Protein AF-A0A4Q5SND5-F1 (afdb_monomer)

Secondary structure (DSSP, 8-state):
---EEE--STT-B-EEEEEETTEEEEEPPPPTTSS-----EEEEES-BTEEEEEEETTGGGSS-GGGSTT---EEESSSSS-EEPEEEEETTEEEEEEEESSSEEEEESS----HHHHHHHHHHHHTSTTEEEEEEEE-TTS-EEEEEEE--SSEEEEEE--SSTT-THHHHHHHHHHHHHHS--HHHHHHHHHEEEEEES-S-HHHHHHT-SS----

Structure (mmCIF, N/CA/C/O backbone):
data_AF-A0A4Q5SND5-F1
#
_entry.id   AF-A0A4Q5SND5-F1
#
loop_
_atom_site.group_PDB
_atom_site.id
_atom_site.type_symbol
_atom_site.label_atom_id
_atom_site.label_alt_id
_atom_site.label_comp_id
_atom_site.label_asym_id
_atom_site.label_entity_id
_atom_site.label_seq_id
_atom_site.pdbx_PDB_ins_code
_atom_site.Cartn_x
_atom_site.Cartn_y
_atom_site.Cartn_z
_atom_site.occupancy
_atom_site.B_iso_or_equiv
_atom_site.auth_seq_id
_atom_site.auth_comp_id
_atom_site.auth_asym_id
_atom_site.auth_atom_id
_atom_site.pdbx_PDB_model_num
ATOM 1 N N . MET A 1 1 ? 4.763 -3.877 -31.551 1.00 62.25 1 MET A N 1
ATOM 2 C CA . MET A 1 1 ? 3.880 -3.411 -30.456 1.00 62.25 1 MET A CA 1
ATOM 3 C C . MET A 1 1 ? 4.682 -3.438 -29.169 1.00 62.25 1 MET A C 1
ATOM 5 O O . MET A 1 1 ? 5.271 -4.478 -28.888 1.00 62.25 1 MET A O 1
ATOM 9 N N . THR A 1 2 ? 4.728 -2.315 -28.460 1.00 87.44 2 THR A N 1
ATOM 10 C CA . THR A 1 2 ? 5.533 -2.089 -27.247 1.00 87.44 2 THR A CA 1
ATOM 11 C C . THR A 1 2 ? 4.618 -2.082 -26.023 1.00 87.44 2 THR A C 1
ATOM 13 O O . THR A 1 2 ? 3.431 -1.779 -26.156 1.00 87.44 2 THR A O 1
ATOM 16 N N . ILE A 1 3 ? 5.140 -2.432 -24.849 1.00 96.88 3 ILE A N 1
ATOM 17 C CA . ILE A 1 3 ? 4.398 -2.335 -23.585 1.00 96.88 3 ILE A CA 1
ATOM 18 C C . ILE A 1 3 ? 4.299 -0.880 -23.097 1.00 96.88 3 ILE A C 1
ATOM 20 O O . ILE A 1 3 ? 5.147 -0.050 -23.418 1.00 96.88 3 ILE A O 1
ATOM 24 N N . HIS A 1 4 ? 3.287 -0.570 -22.285 1.00 98.06 4 HIS A N 1
ATOM 25 C CA . HIS A 1 4 ? 3.130 0.747 -21.651 1.00 98.06 4 HIS A CA 1
ATOM 26 C C . HIS A 1 4 ? 3.063 0.616 -20.132 1.00 98.06 4 HIS A C 1
ATOM 28 O O . HIS A 1 4 ? 2.252 -0.154 -19.625 1.00 98.06 4 HIS A O 1
ATOM 34 N N . ILE A 1 5 ? 3.876 1.389 -19.409 1.00 98.75 5 ILE A N 1
ATOM 35 C CA . ILE A 1 5 ? 3.982 1.334 -17.945 1.00 98.75 5 ILE A CA 1
ATOM 36 C C . ILE A 1 5 ? 3.408 2.613 -17.334 1.00 98.75 5 ILE A C 1
ATOM 38 O O . ILE A 1 5 ? 3.654 3.709 -17.837 1.00 98.75 5 ILE A O 1
ATOM 42 N N . ASN A 1 6 ? 2.621 2.484 -16.266 1.00 98.50 6 ASN A N 1
ATOM 43 C CA . ASN A 1 6 ? 1.996 3.616 -15.584 1.00 98.50 6 ASN A CA 1
ATOM 44 C C . ASN A 1 6 ? 1.881 3.359 -14.070 1.00 98.50 6 ASN A C 1
ATOM 46 O O . ASN A 1 6 ? 1.653 2.222 -13.657 1.00 98.50 6 ASN A O 1
ATOM 50 N N . ALA A 1 7 ? 2.011 4.415 -13.265 1.00 98.75 7 ALA A N 1
ATOM 51 C CA . ALA A 1 7 ? 1.826 4.396 -11.810 1.00 98.75 7 ALA A CA 1
ATOM 52 C C . ALA A 1 7 ? 0.997 5.591 -11.290 1.00 98.75 7 ALA A C 1
ATOM 54 O O . ALA A 1 7 ? 1.032 5.909 -10.110 1.00 98.75 7 ALA A O 1
ATOM 55 N N . ALA A 1 8 ? 0.249 6.278 -12.156 1.00 98.38 8 ALA A N 1
ATOM 56 C CA . ALA A 1 8 ? -0.578 7.430 -11.798 1.00 98.38 8 ALA A CA 1
ATOM 57 C C . ALA A 1 8 ? -1.934 6.985 -11.216 1.00 98.38 8 ALA A C 1
ATOM 59 O O . ALA A 1 8 ? -2.991 7.203 -11.808 1.00 98.38 8 ALA A O 1
ATOM 60 N N . PHE A 1 9 ? -1.891 6.298 -10.079 1.00 98.62 9 PHE A N 1
ATOM 61 C CA . PHE A 1 9 ? -3.049 5.804 -9.335 1.00 98.62 9 PHE A CA 1
ATOM 62 C C . PHE A 1 9 ? -2.686 5.621 -7.855 1.00 98.62 9 PHE A C 1
ATOM 64 O O . PHE A 1 9 ? -1.530 5.771 -7.473 1.00 98.62 9 PHE A O 1
ATOM 71 N N . ASP A 1 10 ? -3.675 5.289 -7.025 1.00 98.50 10 ASP A N 1
ATOM 72 C CA . ASP A 1 10 ? -3.505 5.050 -5.587 1.00 98.50 10 ASP A CA 1
ATOM 73 C C . ASP A 1 10 ? -2.363 4.066 -5.283 1.00 98.50 10 ASP A C 1
ATOM 75 O O . ASP A 1 10 ? -2.341 2.942 -5.797 1.00 98.50 10 ASP A O 1
ATOM 79 N N . SER A 1 11 ? -1.430 4.495 -4.429 1.00 98.75 11 SER A N 1
ATOM 80 C CA . SER A 1 11 ? -0.198 3.811 -4.025 1.00 98.75 11 SER A CA 1
ATOM 81 C C . SER A 1 11 ? 0.806 3.570 -5.152 1.00 98.75 11 SER A C 1
ATOM 83 O O . SER A 1 11 ? 1.809 2.893 -4.936 1.00 98.75 11 SER A O 1
ATOM 85 N N . GLY A 1 12 ? 0.558 4.084 -6.356 1.00 98.81 12 GLY A N 1
ATOM 86 C CA . GLY A 1 12 ? 1.433 3.888 -7.499 1.00 98.81 12 GLY A CA 1
ATOM 87 C C . GLY A 1 12 ? 2.789 4.570 -7.303 1.00 98.81 12 GLY A C 1
ATOM 88 O O . GLY A 1 12 ? 2.865 5.748 -6.970 1.00 98.81 12 GLY A O 1
ATOM 89 N N . ASN A 1 13 ? 3.866 3.818 -7.526 1.00 98.88 13 ASN A N 1
ATOM 90 C CA . ASN A 1 13 ? 5.239 4.310 -7.476 1.00 98.88 13 ASN A CA 1
ATOM 91 C C . ASN A 1 13 ? 6.099 3.524 -8.472 1.00 98.88 13 ASN A C 1
ATOM 93 O O . ASN A 1 13 ? 6.372 2.337 -8.274 1.00 98.88 13 ASN A O 1
ATOM 97 N N . ILE A 1 14 ? 6.480 4.189 -9.564 1.00 98.88 14 ILE A N 1
ATOM 98 C CA . ILE A 1 14 ? 7.582 3.797 -10.443 1.00 98.88 14 ILE A CA 1
ATOM 99 C C . ILE A 1 14 ? 7.961 4.981 -11.340 1.00 98.88 14 ILE A C 1
ATOM 101 O O . ILE A 1 14 ? 7.099 5.764 -11.748 1.00 98.88 14 ILE A O 1
ATOM 105 N N . ARG A 1 15 ? 9.232 5.069 -11.723 1.00 98.81 15 ARG A N 1
ATOM 106 C CA . ARG A 1 15 ? 9.718 5.896 -12.829 1.00 98.81 15 ARG A CA 1
ATOM 107 C C . ARG A 1 15 ? 10.187 4.990 -13.959 1.00 98.81 15 ARG A C 1
ATOM 109 O O . ARG A 1 15 ? 10.943 4.050 -13.736 1.00 98.81 15 ARG A O 1
ATOM 116 N N . VAL A 1 16 ? 9.740 5.285 -15.174 1.00 98.75 16 VAL A N 1
ATOM 117 C CA . VAL A 1 16 ? 10.151 4.565 -16.385 1.00 98.75 16 VAL A CA 1
ATOM 118 C C . VAL A 1 16 ? 11.354 5.278 -16.989 1.00 98.75 16 VAL A C 1
ATOM 120 O O . VAL A 1 16 ? 11.258 6.470 -17.274 1.00 98.75 16 VAL A O 1
ATOM 123 N N . LEU A 1 17 ? 12.463 4.564 -17.184 1.00 98.62 17 LEU A N 1
ATOM 124 C CA . LEU A 1 17 ? 13.649 5.096 -17.859 1.00 98.62 17 LEU A CA 1
ATOM 125 C C . LEU A 1 17 ? 13.614 4.764 -19.350 1.00 98.62 17 LEU A C 1
ATOM 127 O O . LEU A 1 17 ? 13.662 5.658 -20.192 1.00 98.62 17 LEU A O 1
ATOM 131 N N . THR A 1 18 ? 13.489 3.477 -19.676 1.00 98.25 18 THR A N 1
ATOM 132 C CA . THR A 1 18 ? 13.444 2.983 -21.056 1.00 98.25 18 THR A CA 1
ATOM 133 C C . THR A 1 18 ? 12.481 1.808 -21.186 1.00 98.25 18 THR A C 1
ATOM 135 O O . THR A 1 18 ? 12.225 1.073 -20.230 1.00 98.25 18 THR A O 1
ATOM 138 N N . VAL A 1 19 ? 11.941 1.631 -22.393 1.00 98.25 19 VAL A N 1
ATOM 139 C CA . VAL A 1 19 ? 11.139 0.463 -22.772 1.00 98.25 19 VAL A CA 1
ATOM 140 C C . VAL A 1 19 ? 11.610 -0.026 -24.139 1.00 98.25 19 VAL A C 1
ATOM 142 O O . VAL A 1 19 ? 11.563 0.716 -25.119 1.00 98.25 19 VAL A O 1
ATOM 145 N N . GLU A 1 20 ? 12.027 -1.287 -24.205 1.00 96.88 20 GLU A N 1
ATOM 146 C CA . GLU A 1 20 ? 12.572 -1.946 -25.392 1.00 96.88 20 GLU A CA 1
ATOM 147 C C . GLU A 1 20 ? 11.866 -3.292 -25.599 1.00 96.88 20 GLU A C 1
ATOM 149 O O . GLU A 1 20 ? 12.210 -4.310 -24.997 1.00 96.88 20 GLU A O 1
ATOM 154 N N . GLY A 1 21 ? 10.830 -3.299 -26.441 1.00 95.75 21 GLY A N 1
ATOM 155 C CA . GLY A 1 21 ? 10.005 -4.490 -26.659 1.00 95.75 21 GLY A CA 1
ATOM 156 C C . GLY A 1 21 ? 9.275 -4.917 -25.381 1.00 95.75 21 GLY A C 1
ATOM 157 O O . GLY A 1 21 ? 8.351 -4.225 -24.950 1.00 95.75 21 GLY A O 1
ATOM 158 N N . ASP A 1 22 ? 9.703 -6.045 -24.806 1.00 96.75 22 ASP A N 1
ATOM 159 C CA . ASP A 1 22 ? 9.142 -6.660 -23.589 1.00 96.75 22 ASP A CA 1
ATOM 160 C C . ASP A 1 22 ? 10.009 -6.403 -22.342 1.00 96.75 22 ASP A C 1
ATOM 162 O O . ASP A 1 22 ? 9.740 -6.921 -21.254 1.00 96.75 22 ASP A O 1
ATOM 166 N N . ARG A 1 23 ? 11.067 -5.598 -22.496 1.00 98.06 23 ARG A N 1
ATOM 167 C CA . ARG A 1 23 ? 11.985 -5.204 -21.430 1.00 98.06 23 ARG A CA 1
ATOM 168 C C . ARG A 1 23 ? 11.774 -3.743 -21.048 1.00 98.06 23 ARG A C 1
ATOM 170 O O . ARG A 1 23 ? 11.557 -2.902 -21.918 1.00 98.06 23 ARG A O 1
ATOM 177 N N . ALA A 1 24 ? 11.894 -3.432 -19.761 1.00 98.62 24 ALA A N 1
ATOM 178 C CA . ALA A 1 24 ? 11.933 -2.053 -19.285 1.00 98.62 24 ALA A CA 1
ATOM 179 C C . ALA A 1 24 ? 12.960 -1.865 -18.168 1.00 98.62 24 ALA A C 1
ATOM 181 O O . ALA A 1 24 ? 13.075 -2.720 -17.284 1.00 98.62 24 ALA A O 1
ATOM 182 N N . ASP A 1 25 ? 13.642 -0.722 -18.193 1.00 98.88 25 ASP A N 1
ATOM 183 C CA . ASP A 1 25 ? 14.469 -0.245 -17.089 1.00 98.88 25 ASP A CA 1
ATOM 184 C C . ASP A 1 25 ? 13.704 0.836 -16.316 1.00 98.88 25 ASP A C 1
ATOM 186 O O . ASP A 1 25 ? 13.088 1.740 -16.892 1.00 98.88 25 ASP A O 1
ATOM 190 N N . LEU A 1 26 ? 13.713 0.702 -14.995 1.00 98.94 26 LEU A N 1
ATOM 191 C CA . LEU A 1 26 ? 12.846 1.397 -14.056 1.00 98.94 26 LEU A CA 1
ATOM 192 C C . LEU A 1 26 ? 13.650 1.906 -12.857 1.00 98.94 26 LEU A C 1
ATOM 194 O O . LEU A 1 26 ? 14.697 1.359 -12.509 1.00 98.94 26 LEU A O 1
ATOM 198 N N . GLU A 1 27 ? 13.095 2.895 -12.168 1.00 98.88 27 GLU A N 1
ATOM 199 C CA . GLU A 1 27 ? 13.548 3.344 -10.852 1.00 98.88 27 GLU A CA 1
ATOM 200 C C . GLU A 1 27 ? 12.369 3.440 -9.891 1.00 98.88 27 GLU A C 1
ATOM 202 O O . GLU A 1 27 ? 11.261 3.818 -10.278 1.00 98.88 27 GLU A O 1
ATOM 207 N N . ILE A 1 28 ? 12.616 3.141 -8.621 1.00 98.94 28 ILE A N 1
ATOM 208 C CA . ILE A 1 28 ? 11.685 3.470 -7.540 1.00 98.94 28 ILE A CA 1
ATOM 209 C C . ILE A 1 28 ? 11.837 4.960 -7.221 1.00 98.94 28 ILE A C 1
ATOM 211 O O . ILE A 1 28 ? 12.962 5.454 -7.117 1.00 98.94 28 ILE A O 1
ATOM 215 N N . VAL A 1 29 ? 10.720 5.672 -7.074 1.00 98.69 29 VAL A N 1
ATOM 216 C CA . VAL A 1 29 ? 10.700 7.090 -6.697 1.00 98.69 29 VAL A CA 1
ATOM 217 C C . VAL A 1 29 ? 10.797 7.215 -5.177 1.00 98.69 29 VAL A C 1
ATOM 219 O O . VAL A 1 29 ? 10.162 6.448 -4.453 1.00 98.69 29 VAL A O 1
ATOM 222 N N . THR A 1 30 ? 11.584 8.182 -4.705 1.00 98.62 30 THR A N 1
ATOM 223 C CA . THR A 1 30 ? 11.696 8.520 -3.283 1.00 98.62 30 THR A CA 1
ATOM 224 C C . THR A 1 30 ? 10.386 9.027 -2.711 1.00 98.62 30 THR A C 1
ATOM 226 O O . THR A 1 30 ? 9.630 9.728 -3.389 1.00 98.62 30 THR A O 1
ATOM 229 N N . ASP A 1 31 ? 10.142 8.688 -1.450 1.00 98.69 31 ASP A N 1
ATOM 230 C CA . ASP A 1 31 ? 9.079 9.281 -0.657 1.00 98.69 31 ASP A CA 1
ATOM 231 C C . ASP A 1 31 ? 9.215 10.817 -0.697 1.00 98.69 31 ASP A C 1
ATOM 233 O O . ASP A 1 31 ? 10.318 11.373 -0.752 1.00 98.69 31 ASP A O 1
ATOM 237 N N . HIS A 1 32 ? 8.090 11.531 -0.710 1.00 97.94 32 HIS A N 1
ATOM 238 C CA . HIS A 1 32 ? 8.107 12.991 -0.765 1.00 97.94 32 HIS A CA 1
ATOM 239 C C . HIS A 1 32 ? 8.865 13.574 0.437 1.00 97.94 32 HIS A C 1
ATOM 241 O O . HIS A 1 32 ? 8.630 13.164 1.571 1.00 97.94 32 HIS A O 1
ATOM 247 N N . LEU A 1 33 ? 9.766 14.528 0.163 1.00 96.81 33 LEU A N 1
ATOM 248 C CA . LEU A 1 33 ? 10.613 15.202 1.161 1.00 96.81 33 LEU A CA 1
ATOM 249 C C . LEU A 1 33 ? 11.437 14.239 2.034 1.00 96.81 33 LEU A C 1
ATOM 251 O O . LEU A 1 33 ? 11.766 14.536 3.180 1.00 96.81 33 LEU A O 1
ATOM 255 N N . SER A 1 34 ? 11.815 13.091 1.472 1.00 96.69 34 SER A N 1
ATOM 256 C CA . SER A 1 34 ? 12.609 12.084 2.160 1.00 96.69 34 SER A CA 1
ATOM 257 C C . SER A 1 34 ? 13.559 11.359 1.210 1.00 96.69 34 SER A C 1
ATOM 259 O O . SER A 1 34 ? 13.326 11.283 0.006 1.00 96.69 34 SER A O 1
ATOM 261 N N . ASP A 1 35 ? 14.610 10.770 1.776 1.00 96.12 35 ASP A N 1
ATOM 262 C CA . ASP A 1 35 ? 15.530 9.887 1.055 1.00 96.12 35 ASP A CA 1
ATOM 263 C C . ASP A 1 35 ? 15.040 8.424 1.037 1.00 96.12 35 ASP A C 1
ATOM 265 O O . ASP A 1 35 ? 15.641 7.568 0.386 1.00 96.12 35 ASP A O 1
ATOM 269 N N . PHE A 1 36 ? 13.955 8.100 1.755 1.00 97.38 36 PHE A N 1
ATOM 270 C CA . PHE A 1 36 ? 13.424 6.738 1.821 1.00 97.38 36 PHE A CA 1
ATOM 271 C C . PHE A 1 36 ? 12.778 6.304 0.501 1.00 97.38 36 PHE A C 1
ATOM 273 O O . PHE A 1 36 ? 11.978 7.026 -0.085 1.00 97.38 36 PHE A O 1
ATOM 280 N N . TYR A 1 37 ? 13.077 5.076 0.070 1.00 98.62 37 TYR A N 1
ATOM 281 C CA . TYR A 1 37 ? 12.320 4.355 -0.953 1.00 98.62 37 TYR A CA 1
ATOM 282 C C . TYR A 1 37 ? 12.537 2.849 -0.860 1.00 98.62 37 TYR A C 1
ATOM 284 O O . TYR A 1 37 ? 13.596 2.388 -0.444 1.00 98.62 37 TYR A O 1
ATOM 292 N N . GLN A 1 38 ? 11.516 2.092 -1.258 1.00 98.81 38 GLN A N 1
ATOM 293 C CA . GLN A 1 38 ? 11.531 0.626 -1.408 1.00 98.81 38 GLN A CA 1
ATOM 294 C C . GLN A 1 38 ? 10.225 0.168 -2.067 1.00 98.81 38 GLN A C 1
ATOM 296 O O . GLN A 1 38 ? 10.207 -0.770 -2.861 1.00 98.81 38 GLN A O 1
ATOM 301 N N . TRP A 1 39 ? 9.118 0.829 -1.709 1.00 98.88 39 TRP A N 1
ATOM 302 C CA . TRP A 1 39 ? 7.798 0.535 -2.242 1.00 98.88 39 TRP A CA 1
ATOM 303 C C . TRP A 1 39 ? 7.738 0.857 -3.734 1.00 98.88 39 TRP A C 1
ATOM 305 O O . TRP A 1 39 ? 8.047 1.966 -4.152 1.00 98.88 39 TRP A O 1
ATOM 315 N N . PHE A 1 40 ? 7.281 -0.108 -4.526 1.00 98.94 40 PHE A N 1
ATOM 316 C CA . PHE A 1 40 ? 6.906 0.103 -5.915 1.00 98.94 40 PHE A CA 1
ATOM 317 C C . PHE A 1 40 ? 5.525 -0.488 -6.162 1.00 98.94 40 PHE A C 1
ATOM 319 O O . PHE A 1 40 ? 5.161 -1.509 -5.574 1.00 98.94 40 PHE A O 1
ATOM 326 N N . HIS A 1 41 ? 4.773 0.136 -7.060 1.00 98.94 41 HIS A N 1
ATOM 327 C CA . HIS A 1 41 ? 3.492 -0.368 -7.539 1.00 98.94 41 HIS A CA 1
ATOM 328 C C . HIS A 1 41 ? 3.178 0.274 -8.887 1.00 98.94 41 HIS A C 1
ATOM 330 O O . HIS A 1 41 ? 3.100 1.495 -9.003 1.00 98.94 41 HIS A O 1
ATOM 336 N N . PHE A 1 42 ? 3.022 -0.539 -9.925 1.00 98.94 42 PHE A N 1
ATOM 337 C CA . PHE A 1 42 ? 2.767 -0.056 -11.277 1.00 98.94 42 PHE A CA 1
ATOM 338 C C . PHE A 1 42 ? 1.968 -1.074 -12.091 1.00 98.94 42 PHE A C 1
ATOM 340 O O . PHE A 1 42 ? 1.882 -2.257 -11.747 1.00 98.94 42 PHE A O 1
ATOM 347 N N . ARG A 1 43 ? 1.388 -0.607 -13.198 1.00 98.62 43 ARG A N 1
ATOM 348 C CA . ARG A 1 43 ? 0.713 -1.451 -14.186 1.00 98.62 43 ARG A CA 1
ATOM 349 C C . ARG A 1 43 ? 1.449 -1.445 -15.516 1.00 98.62 43 ARG A C 1
ATOM 351 O O . ARG A 1 43 ? 2.038 -0.435 -15.896 1.00 98.62 43 ARG A O 1
ATOM 358 N N . VAL A 1 44 ? 1.326 -2.547 -16.242 1.00 98.69 44 VAL A N 1
ATOM 359 C CA . VAL A 1 44 ? 1.798 -2.733 -17.613 1.00 98.69 44 VAL A CA 1
ATOM 360 C C . VAL A 1 44 ? 0.591 -3.025 -18.503 1.00 98.69 44 VAL A C 1
ATOM 362 O O . VAL A 1 44 ? -0.206 -3.907 -18.191 1.00 98.69 44 VAL A O 1
ATOM 365 N N . ALA A 1 45 ? 0.439 -2.293 -19.604 1.00 98.25 45 ALA A N 1
ATOM 366 C CA . ALA A 1 45 ? -0.516 -2.590 -20.669 1.00 98.25 45 ALA A CA 1
ATOM 367 C C . ALA A 1 45 ? 0.197 -3.201 -21.884 1.00 98.25 45 ALA A C 1
ATOM 369 O O . ALA A 1 45 ? 1.352 -2.874 -22.164 1.00 98.25 45 ALA A O 1
ATOM 370 N N . GLY A 1 46 ? -0.513 -4.067 -22.610 1.00 97.31 46 GLY A N 1
ATOM 371 C CA . GLY A 1 46 ? 0.022 -4.827 -23.738 1.00 97.31 46 GLY A CA 1
ATOM 372 C C . GLY A 1 46 ? 0.797 -6.078 -23.321 1.00 97.31 46 GLY A C 1
ATOM 373 O O . GLY A 1 46 ? 1.644 -6.520 -24.085 1.00 97.31 46 GLY A O 1
ATOM 374 N N . ALA A 1 47 ? 0.540 -6.629 -22.128 1.00 97.25 47 ALA A N 1
ATOM 375 C CA . ALA A 1 47 ? 1.318 -7.726 -21.536 1.00 97.25 47 ALA A CA 1
ATOM 376 C C . ALA A 1 47 ? 0.983 -9.130 -22.083 1.00 97.25 47 ALA A C 1
ATOM 378 O O . ALA A 1 47 ? 1.766 -10.061 -21.900 1.00 97.25 47 ALA A O 1
ATOM 379 N N . LYS A 1 48 ? -0.165 -9.291 -22.749 1.00 97.19 48 LYS A N 1
ATOM 380 C CA . LYS A 1 48 ? -0.703 -10.596 -23.146 1.00 97.19 48 LYS A CA 1
ATOM 381 C C . LYS A 1 48 ? 0.248 -11.372 -24.053 1.00 97.19 48 LYS A C 1
ATOM 383 O O . LYS A 1 48 ? 0.658 -10.875 -25.102 1.00 97.19 48 LYS A O 1
ATOM 388 N N . GLY A 1 49 ? 0.536 -12.614 -23.669 1.00 95.75 49 GLY A N 1
ATOM 389 C CA . GLY A 1 49 ? 1.378 -13.537 -24.430 1.00 95.75 49 GLY A CA 1
ATOM 390 C C . GLY A 1 49 ? 2.860 -13.157 -24.453 1.00 95.75 49 GLY A C 1
ATOM 391 O O . GLY A 1 49 ? 3.597 -13.678 -25.287 1.00 95.75 49 GLY A O 1
ATOM 392 N N . ARG A 1 50 ? 3.299 -12.245 -23.575 1.00 95.50 50 ARG A N 1
ATOM 393 C CA . ARG A 1 50 ? 4.688 -11.774 -23.490 1.00 95.50 50 ARG A CA 1
ATOM 394 C C . ARG A 1 50 ? 5.306 -12.174 -22.166 1.00 95.50 50 ARG A C 1
ATOM 396 O O . ARG A 1 50 ? 4.647 -12.123 -21.130 1.00 95.50 50 ARG A O 1
ATOM 403 N N . THR A 1 51 ? 6.597 -12.481 -22.202 1.00 97.62 51 THR A N 1
ATOM 404 C CA . THR A 1 51 ? 7.421 -12.614 -20.999 1.00 97.62 51 THR A CA 1
ATOM 405 C C . THR A 1 51 ? 8.094 -11.277 -20.739 1.00 97.62 51 THR A C 1
ATOM 407 O O . THR A 1 51 ? 9.045 -10.907 -21.423 1.00 97.62 51 THR A O 1
ATOM 410 N N . LEU A 1 52 ? 7.587 -10.541 -19.755 1.00 98.31 52 LEU A N 1
ATOM 411 C CA . LEU A 1 52 ? 8.114 -9.231 -19.396 1.00 98.31 52 LEU A CA 1
ATOM 412 C C . LEU A 1 52 ? 9.403 -9.385 -18.588 1.00 98.31 52 LEU A C 1
ATOM 414 O O . LEU A 1 52 ? 9.466 -10.246 -17.713 1.00 98.31 52 LEU A O 1
ATOM 418 N N . THR A 1 53 ? 10.400 -8.538 -18.851 1.00 98.50 53 THR A N 1
ATOM 419 C CA . THR A 1 53 ? 11.641 -8.442 -18.059 1.00 98.50 53 THR A CA 1
ATOM 420 C C . THR A 1 53 ? 11.813 -7.010 -17.562 1.00 98.50 53 THR A C 1
ATOM 422 O O . THR A 1 53 ? 12.170 -6.112 -18.322 1.00 98.50 53 THR A O 1
ATOM 425 N N . LEU A 1 54 ? 11.545 -6.785 -16.281 1.00 98.81 54 LEU A N 1
ATOM 426 C CA . LEU A 1 54 ? 11.467 -5.454 -15.680 1.00 98.81 54 LEU A CA 1
ATOM 427 C C . LEU A 1 54 ? 12.619 -5.273 -14.693 1.00 98.81 54 LEU A C 1
ATOM 429 O O . LEU A 1 54 ? 12.710 -6.015 -13.717 1.00 98.81 54 LEU A O 1
ATOM 433 N N . ARG A 1 55 ? 13.507 -4.312 -14.947 1.00 98.88 55 ARG A N 1
ATOM 434 C CA . ARG A 1 55 ? 14.714 -4.077 -14.148 1.00 98.88 55 ARG A CA 1
ATOM 435 C C . ARG A 1 55 ? 14.587 -2.785 -13.369 1.00 98.88 55 ARG A C 1
ATOM 437 O O . ARG A 1 55 ? 14.523 -1.717 -13.960 1.00 98.88 55 ARG A O 1
ATOM 444 N N . ILE A 1 56 ? 14.605 -2.873 -12.050 1.00 98.94 56 ILE A N 1
ATOM 445 C CA . ILE A 1 56 ? 14.675 -1.720 -11.159 1.00 98.94 56 ILE A CA 1
ATOM 446 C C . ILE A 1 56 ? 16.150 -1.457 -10.859 1.00 98.94 56 ILE A C 1
ATOM 448 O O . ILE A 1 56 ? 16.782 -2.211 -10.114 1.00 98.94 56 ILE A O 1
ATOM 452 N N . LEU A 1 57 ? 16.705 -0.418 -11.484 1.00 98.88 57 LEU A N 1
ATOM 453 C CA . LEU A 1 57 ? 18.148 -0.163 -11.510 1.00 98.88 57 LEU A CA 1
ATOM 454 C C . LEU A 1 57 ? 18.686 0.417 -10.200 1.00 98.88 57 LEU A C 1
ATOM 456 O O . LEU A 1 57 ? 19.837 0.173 -9.857 1.00 98.88 57 LEU A O 1
ATOM 460 N N . ASN A 1 58 ? 17.862 1.161 -9.460 1.00 98.75 58 ASN A N 1
ATOM 461 C CA . ASN A 1 58 ? 18.256 1.798 -8.204 1.00 98.75 58 ASN A CA 1
ATOM 462 C C . ASN A 1 58 ? 17.968 0.942 -6.958 1.00 98.75 58 ASN A C 1
ATOM 464 O O . ASN A 1 58 ? 18.076 1.438 -5.842 1.00 98.75 58 ASN A O 1
ATOM 468 N N . ALA A 1 59 ? 17.622 -0.342 -7.105 1.00 98.81 59 ALA A N 1
ATOM 469 C CA . ALA A 1 59 ? 17.264 -1.195 -5.967 1.00 98.81 59 ALA A CA 1
ATOM 470 C C . ALA A 1 59 ? 18.383 -1.273 -4.906 1.00 98.81 59 ALA A C 1
ATOM 472 O O . ALA A 1 59 ? 18.108 -1.238 -3.708 1.00 98.81 59 ALA A O 1
ATOM 473 N N . GLY A 1 60 ? 19.652 -1.293 -5.317 1.00 98.44 60 GLY A N 1
ATOM 474 C CA . GLY A 1 60 ? 20.793 -1.326 -4.397 1.00 98.44 60 GLY A CA 1
ATOM 475 C C . GLY A 1 60 ? 20.989 -0.067 -3.553 1.00 98.44 60 GLY A C 1
ATOM 476 O O . GLY A 1 60 ? 21.666 -0.137 -2.534 1.00 98.44 60 GLY A O 1
ATOM 477 N N . GLY A 1 61 ? 20.383 1.060 -3.939 1.00 98.44 61 GLY A N 1
ATOM 478 C CA . GLY A 1 61 ? 20.397 2.301 -3.161 1.00 98.44 61 GLY A CA 1
ATOM 479 C C . GLY A 1 61 ? 19.147 2.515 -2.306 1.00 98.44 61 GLY A C 1
ATOM 480 O O . GLY A 1 61 ? 19.011 3.580 -1.710 1.00 98.44 61 GLY A O 1
ATOM 481 N N . SER A 1 62 ? 18.211 1.561 -2.309 1.00 98.44 62 SER A N 1
ATOM 482 C CA . SER A 1 62 ? 16.969 1.641 -1.532 1.00 98.44 62 SER A CA 1
ATOM 483 C C . SER A 1 62 ? 17.228 1.699 -0.026 1.00 98.44 62 SER A C 1
ATOM 485 O O . SER A 1 62 ? 18.335 1.440 0.440 1.00 98.44 62 SER A O 1
ATOM 487 N N . ALA A 1 63 ? 16.193 2.010 0.752 1.00 97.56 63 ALA A N 1
ATOM 488 C CA . ALA A 1 63 ? 16.279 2.092 2.206 1.00 97.56 63 ALA A CA 1
ATOM 489 C C . ALA A 1 63 ? 16.762 0.786 2.858 1.00 97.56 63 ALA A C 1
ATOM 491 O O . ALA A 1 63 ? 17.444 0.816 3.883 1.00 97.56 63 ALA A O 1
ATOM 492 N N . TYR A 1 64 ? 16.387 -0.355 2.270 1.00 98.00 64 TYR A N 1
ATOM 493 C CA . TYR A 1 64 ? 16.692 -1.686 2.784 1.00 98.00 64 TYR A CA 1
ATOM 494 C C . TYR A 1 64 ? 17.163 -2.595 1.640 1.00 98.00 64 TYR A C 1
ATOM 496 O O . TYR A 1 64 ? 16.417 -3.482 1.207 1.00 98.00 64 TYR A O 1
ATOM 504 N N . PRO A 1 65 ? 18.401 -2.421 1.141 1.00 97.69 65 PRO A N 1
ATOM 505 C CA . PRO A 1 65 ? 18.906 -3.218 0.027 1.00 97.69 65 PRO A CA 1
ATOM 506 C C . PRO A 1 65 ? 19.068 -4.700 0.405 1.00 97.69 65 PRO A C 1
ATOM 508 O O . PRO A 1 65 ? 18.884 -5.577 -0.437 1.00 97.69 65 PRO A O 1
ATOM 511 N N . ASP A 1 66 ? 19.295 -4.992 1.689 1.00 97.56 66 ASP A N 1
ATOM 512 C CA . ASP A 1 66 ? 19.322 -6.352 2.247 1.00 97.56 66 ASP A CA 1
ATOM 513 C C . ASP A 1 66 ? 17.941 -7.031 2.259 1.00 97.56 66 ASP A C 1
ATOM 515 O O . ASP A 1 66 ? 17.835 -8.228 2.517 1.00 97.56 66 ASP A O 1
ATOM 519 N N . GLY A 1 67 ? 16.872 -6.289 1.952 1.00 97.50 67 GLY A N 1
ATOM 520 C CA . GLY A 1 67 ? 15.537 -6.839 1.738 1.00 97.50 67 GLY A CA 1
ATOM 521 C C . GLY A 1 67 ? 15.350 -7.496 0.368 1.00 97.50 67 GLY A C 1
ATOM 522 O O . GLY A 1 67 ? 14.344 -8.171 0.169 1.00 97.50 67 GLY A O 1
ATOM 523 N N . TRP A 1 68 ? 16.277 -7.309 -0.582 1.00 98.62 68 TRP A N 1
ATOM 524 C CA . TRP A 1 68 ? 16.164 -7.838 -1.947 1.00 98.62 68 TRP A CA 1
ATOM 525 C C . TRP A 1 68 ? 16.695 -9.264 -2.164 1.00 98.62 68 TRP A C 1
ATOM 527 O O . TRP A 1 68 ? 16.099 -9.988 -2.969 1.00 98.62 68 TRP A O 1
ATOM 537 N N . PRO A 1 69 ? 17.771 -9.726 -1.497 1.00 98.38 69 PRO A N 1
ATOM 538 C CA . PRO A 1 69 ? 18.186 -11.122 -1.575 1.00 98.38 69 PRO A CA 1
ATOM 539 C C . PRO A 1 69 ? 17.045 -12.084 -1.207 1.00 98.38 69 PRO A C 1
ATOM 541 O O . PRO A 1 69 ? 16.503 -12.050 -0.107 1.00 98.38 69 PRO A O 1
ATOM 544 N N . GLY A 1 70 ? 16.654 -12.947 -2.149 1.00 98.19 70 GLY A N 1
ATOM 545 C CA . GLY A 1 70 ? 15.563 -13.915 -1.968 1.00 98.19 70 GLY A CA 1
ATOM 546 C C . GLY A 1 70 ? 14.143 -13.336 -2.050 1.00 98.19 70 GLY A C 1
ATOM 547 O O . GLY A 1 70 ? 13.177 -14.102 -2.044 1.00 98.19 70 GLY A O 1
ATOM 548 N N . TYR A 1 71 ? 13.990 -12.017 -2.178 1.00 98.69 71 TYR A N 1
ATOM 549 C CA . TYR A 1 71 ? 12.691 -11.380 -2.365 1.00 98.69 71 TYR A CA 1
ATOM 550 C C . TYR A 1 71 ? 12.069 -11.740 -3.721 1.00 98.69 71 TYR A C 1
ATOM 552 O O . TYR A 1 71 ? 12.754 -11.842 -4.741 1.00 98.69 71 TYR A O 1
ATOM 560 N N . LYS A 1 72 ? 10.739 -11.885 -3.735 1.00 98.75 72 LYS A N 1
ATOM 561 C CA . LYS A 1 72 ? 9.934 -12.105 -4.940 1.00 98.75 72 LYS A CA 1
ATOM 562 C C . LYS A 1 72 ? 8.833 -11.050 -5.038 1.00 98.75 72 LYS A C 1
ATOM 564 O O . LYS A 1 72 ? 8.060 -10.868 -4.094 1.00 98.75 72 LYS A O 1
ATOM 569 N N . ALA A 1 73 ? 8.762 -10.368 -6.181 1.00 98.81 73 ALA A N 1
ATOM 570 C CA . ALA A 1 73 ? 7.764 -9.334 -6.427 1.00 98.81 73 ALA A CA 1
ATOM 571 C C . ALA A 1 73 ? 6.347 -9.901 -6.492 1.00 98.81 73 ALA A C 1
ATOM 573 O O . ALA A 1 73 ? 6.145 -11.058 -6.873 1.00 98.81 73 ALA A O 1
ATOM 574 N N . ARG A 1 74 ? 5.357 -9.078 -6.129 1.00 98.81 74 ARG A N 1
ATOM 575 C CA . ARG A 1 74 ? 3.945 -9.451 -6.217 1.00 98.81 74 ARG A CA 1
ATOM 576 C C . ARG A 1 74 ? 3.409 -9.055 -7.583 1.00 98.81 74 ARG A C 1
ATOM 578 O O . ARG A 1 74 ? 3.661 -7.947 -8.048 1.00 98.81 74 ARG A O 1
ATOM 585 N N . VAL A 1 75 ? 2.649 -9.951 -8.199 1.00 98.81 75 VAL A N 1
ATOM 586 C CA . VAL A 1 75 ? 2.007 -9.747 -9.498 1.00 98.81 75 VAL A CA 1
ATOM 587 C C . VAL A 1 75 ? 0.533 -10.097 -9.469 1.00 98.81 75 VAL A C 1
ATOM 589 O O . VAL A 1 75 ? 0.124 -11.005 -8.746 1.00 98.81 75 VAL A O 1
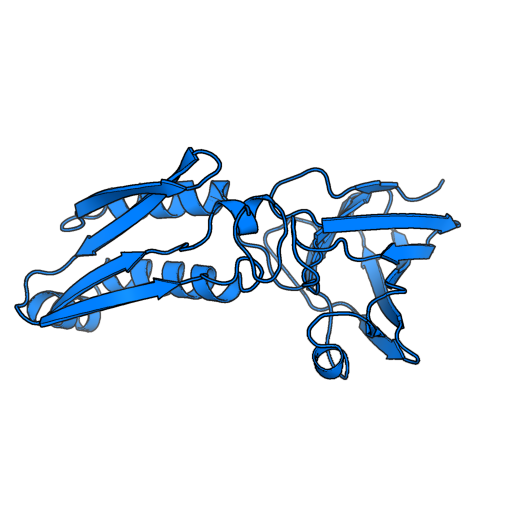ATOM 592 N N . SER A 1 76 ? -0.264 -9.396 -10.271 1.00 98.69 76 SER A N 1
ATOM 593 C CA . SER A 1 76 ? -1.698 -9.651 -10.391 1.00 98.69 76 SER A CA 1
ATOM 594 C C . SER A 1 76 ? -2.230 -9.277 -11.775 1.00 98.69 76 SER A C 1
ATOM 596 O O . SER A 1 76 ? -1.736 -8.348 -12.411 1.00 98.69 76 SER A O 1
ATOM 598 N N . ALA A 1 77 ? -3.250 -9.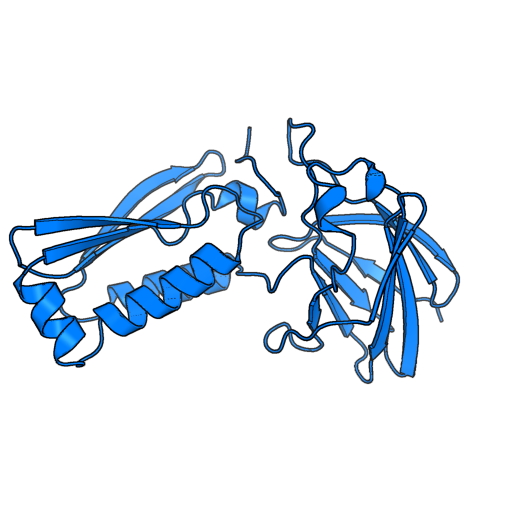999 -12.240 1.00 98.06 77 ALA A N 1
ATOM 599 C CA . ALA A 1 77 ? -4.003 -9.659 -13.449 1.00 98.06 77 ALA A CA 1
ATOM 600 C C . ALA A 1 77 ? -5.285 -8.861 -13.133 1.00 98.06 77 ALA A C 1
ATOM 602 O O . ALA A 1 77 ? -5.790 -8.145 -13.995 1.00 98.06 77 ALA A O 1
ATOM 603 N N . ASP A 1 78 ? -5.795 -8.958 -11.901 1.00 97.19 78 ASP A N 1
ATOM 604 C CA . ASP A 1 78 ? -7.119 -8.471 -11.485 1.00 97.19 78 ASP A CA 1
ATOM 605 C C . ASP A 1 78 ? -7.088 -7.521 -10.269 1.00 97.19 78 ASP A C 1
ATOM 607 O O . ASP A 1 78 ? -8.127 -7.000 -9.876 1.00 97.19 78 ASP A O 1
ATOM 611 N N . ARG A 1 79 ? -5.901 -7.268 -9.693 1.00 97.56 79 ARG A N 1
ATOM 612 C CA . ARG A 1 79 ? -5.656 -6.520 -8.440 1.00 97.56 79 ARG A CA 1
ATOM 613 C C . ARG A 1 79 ? -6.225 -7.173 -7.175 1.00 97.56 79 ARG A C 1
ATOM 615 O O . ARG A 1 79 ? -6.123 -6.575 -6.104 1.00 97.56 79 ARG A O 1
ATOM 622 N N . ALA A 1 80 ? -6.764 -8.384 -7.269 1.00 96.38 80 ALA A N 1
ATOM 623 C CA . ALA A 1 80 ? -7.317 -9.133 -6.147 1.00 96.38 80 ALA A CA 1
ATOM 624 C C . ALA A 1 80 ? -6.412 -10.316 -5.783 1.00 96.38 80 ALA A C 1
ATOM 626 O O . ALA A 1 80 ? -5.941 -10.423 -4.651 1.00 96.38 80 ALA A O 1
ATOM 627 N N . ALA A 1 81 ? -6.106 -11.176 -6.754 1.00 97.69 81 ALA A N 1
ATOM 628 C CA . ALA A 1 81 ? -5.212 -12.307 -6.568 1.00 97.69 81 ALA A CA 1
ATOM 629 C C . ALA A 1 81 ? -3.765 -11.883 -6.844 1.00 97.69 81 ALA A C 1
ATOM 631 O O . ALA A 1 81 ? -3.370 -11.675 -7.995 1.00 97.69 81 ALA A O 1
ATOM 632 N N . TRP A 1 82 ? -2.967 -11.781 -5.780 1.00 98.44 82 TRP A N 1
ATOM 633 C CA . TRP A 1 82 ? -1.544 -11.455 -5.856 1.00 98.44 82 TRP A CA 1
ATOM 634 C C . TRP A 1 82 ? -0.690 -12.711 -5.694 1.00 98.44 82 TRP A C 1
ATOM 636 O O . TRP A 1 82 ? -0.852 -13.474 -4.743 1.00 98.44 82 TRP A O 1
ATOM 646 N N . ARG A 1 83 ? 0.229 -12.931 -6.634 1.00 98.00 83 ARG A N 1
ATOM 647 C CA . ARG A 1 83 ? 1.136 -14.088 -6.674 1.00 98.00 83 ARG A CA 1
ATOM 648 C C . ARG A 1 83 ? 2.583 -13.627 -6.693 1.00 98.00 83 ARG A C 1
ATOM 650 O O . ARG A 1 83 ? 2.854 -12.458 -6.942 1.00 98.00 83 ARG A O 1
ATOM 657 N N . LEU A 1 84 ? 3.508 -14.542 -6.437 1.00 98.50 84 LEU A N 1
ATOM 658 C CA . LEU A 1 84 ? 4.933 -14.264 -6.575 1.00 98.50 84 LEU A CA 1
ATOM 659 C C . LEU A 1 84 ? 5.346 -14.403 -8.044 1.00 98.50 84 LEU A C 1
ATOM 661 O O . LEU A 1 84 ? 5.006 -15.394 -8.692 1.00 98.50 84 LEU A O 1
ATOM 665 N N . ALA A 1 85 ? 6.078 -13.420 -8.558 1.00 98.31 85 ALA A N 1
ATOM 666 C CA . ALA A 1 85 ? 6.781 -13.521 -9.832 1.00 98.31 85 ALA A CA 1
ATOM 667 C C . ALA A 1 85 ? 8.193 -14.063 -9.624 1.00 98.31 85 ALA A C 1
ATOM 669 O O . ALA A 1 85 ? 8.730 -14.002 -8.515 1.00 98.31 85 ALA A O 1
ATOM 670 N N . ASP A 1 86 ? 8.823 -14.547 -10.698 1.00 98.56 86 ASP A N 1
ATOM 671 C CA . ASP A 1 86 ? 10.254 -14.777 -10.623 1.00 98.56 86 ASP A CA 1
ATOM 672 C C . ASP A 1 86 ? 10.972 -13.431 -10.488 1.00 98.56 86 ASP A C 1
ATOM 674 O O . ASP A 1 86 ? 10.605 -12.424 -11.099 1.00 98.56 86 ASP A O 1
ATOM 678 N N . THR A 1 87 ? 11.941 -13.381 -9.588 1.00 98.81 87 THR A N 1
ATOM 679 C CA . THR A 1 87 ? 12.651 -12.159 -9.228 1.00 98.81 87 THR A CA 1
ATOM 680 C C . THR A 1 87 ? 14.059 -12.518 -8.801 1.00 98.81 87 THR A C 1
ATOM 682 O O . THR A 1 87 ? 14.256 -13.448 -8.013 1.00 98.81 87 THR A O 1
ATOM 685 N N . ASN A 1 88 ? 15.026 -11.785 -9.332 1.00 98.56 88 ASN A N 1
ATOM 6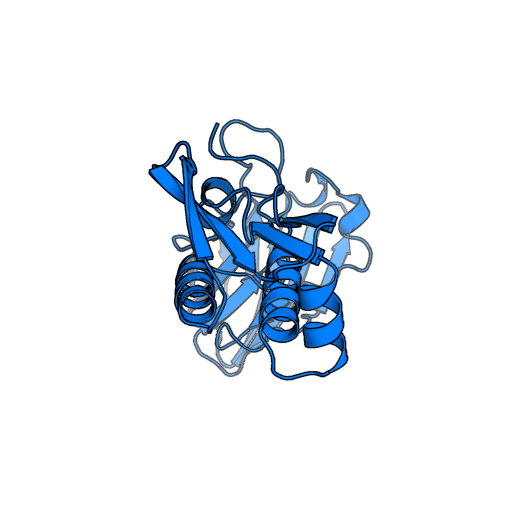86 C CA . ASN A 1 88 ? 16.432 -11.920 -9.001 1.00 98.56 88 ASN A CA 1
ATOM 687 C C . ASN A 1 88 ? 16.998 -10.557 -8.612 1.00 98.56 88 ASN A C 1
ATOM 689 O O . ASN A 1 88 ? 16.652 -9.548 -9.224 1.00 98.56 88 ASN A O 1
ATOM 693 N N . TYR A 1 89 ? 17.894 -10.542 -7.635 1.00 98.75 89 TYR A N 1
ATOM 694 C CA . TYR A 1 89 ? 18.637 -9.354 -7.246 1.00 98.75 89 TYR A CA 1
ATOM 695 C C . TYR A 1 89 ? 20.129 -9.629 -7.398 1.00 98.75 89 TYR A C 1
ATOM 697 O O . TYR A 1 89 ? 20.655 -10.554 -6.781 1.00 98.75 89 TYR A O 1
ATOM 705 N N . ALA A 1 90 ? 20.796 -8.846 -8.239 1.00 98.31 90 ALA A N 1
ATOM 706 C CA . ALA A 1 90 ? 22.228 -8.953 -8.480 1.00 98.31 90 ALA A CA 1
ATOM 707 C C . ALA A 1 90 ? 22.797 -7.574 -8.813 1.00 98.31 90 AL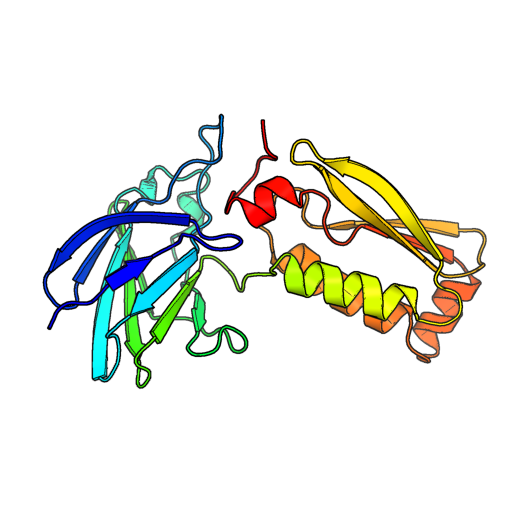A A C 1
ATOM 709 O O . ALA A 1 90 ? 22.161 -6.804 -9.530 1.00 98.31 90 ALA A O 1
ATOM 710 N N . GLU A 1 91 ? 23.986 -7.271 -8.283 1.00 97.00 91 GLU A N 1
ATOM 711 C CA . GLU A 1 91 ? 24.736 -6.042 -8.598 1.00 97.00 91 GLU A CA 1
ATOM 712 C C . GLU A 1 91 ? 23.909 -4.750 -8.425 1.00 97.00 91 GLU A C 1
ATOM 714 O O . GLU A 1 91 ? 24.014 -3.811 -9.207 1.00 97.00 91 GLU A O 1
ATOM 719 N N . GLY A 1 92 ? 23.045 -4.704 -7.404 1.00 97.88 92 GLY A N 1
ATOM 720 C CA . GLY A 1 92 ? 22.199 -3.538 -7.130 1.00 97.88 92 GLY A CA 1
ATOM 721 C C . GLY A 1 92 ? 20.938 -3.428 -7.994 1.00 97.88 92 GLY A C 1
ATOM 722 O O . GLY A 1 92 ? 20.171 -2.486 -7.811 1.00 97.88 92 GLY A O 1
ATOM 723 N N . VAL A 1 93 ? 20.675 -4.386 -8.888 1.00 98.88 93 VAL A N 1
ATOM 724 C CA . VAL A 1 93 ? 19.514 -4.379 -9.788 1.00 98.88 93 VAL A CA 1
ATOM 725 C C . VAL A 1 93 ? 18.527 -5.479 -9.410 1.00 98.88 93 VAL A C 1
ATOM 727 O O . VAL A 1 93 ? 18.880 -6.659 -9.355 1.00 98.88 93 VAL A O 1
ATOM 730 N N . LEU A 1 94 ? 17.261 -5.106 -9.210 1.00 98.88 94 LEU A N 1
ATOM 731 C CA . LEU A 1 94 ? 16.161 -6.055 -9.029 1.00 98.88 94 LEU A CA 1
ATOM 732 C C . LEU A 1 94 ? 15.502 -6.334 -10.383 1.00 98.88 94 LEU A C 1
ATOM 734 O O . LEU A 1 94 ? 14.963 -5.429 -11.011 1.00 98.88 94 LEU A O 1
ATOM 738 N N . THR A 1 95 ? 15.533 -7.579 -10.842 1.00 98.88 95 THR A N 1
ATOM 739 C CA . THR A 1 95 ? 14.937 -8.004 -12.116 1.00 98.88 95 THR A CA 1
ATOM 740 C C . THR A 1 95 ? 13.721 -8.876 -11.853 1.00 98.88 95 THR A C 1
ATOM 742 O O . THR A 1 95 ? 13.847 -9.899 -11.186 1.00 98.88 95 THR A O 1
ATOM 745 N N . ILE A 1 96 ? 12.564 -8.492 -12.386 1.00 98.88 96 ILE A N 1
ATOM 746 C CA . ILE A 1 96 ? 11.303 -9.231 -12.293 1.00 98.88 96 ILE A CA 1
ATOM 747 C C . ILE A 1 96 ? 10.980 -9.816 -13.667 1.00 98.88 96 ILE A C 1
ATOM 749 O O . ILE A 1 96 ? 10.927 -9.076 -14.653 1.00 98.88 96 ILE A O 1
ATOM 753 N N . THR A 1 97 ? 10.711 -11.121 -13.714 1.00 98.69 97 THR A N 1
ATOM 754 C CA . THR A 1 97 ? 10.322 -11.829 -14.937 1.00 98.69 97 THR A CA 1
ATOM 755 C C . THR A 1 97 ? 8.970 -12.503 -14.739 1.00 98.69 97 THR A C 1
ATOM 757 O O . THR A 1 97 ? 8.784 -13.297 -13.812 1.00 98.69 97 THR A O 1
ATOM 760 N N . HIS A 1 98 ? 8.000 -12.187 -15.598 1.00 98.19 98 HIS A N 1
ATOM 761 C CA . HIS A 1 98 ? 6.680 -12.817 -15.547 1.00 98.19 98 HIS A CA 1
ATOM 762 C C . HIS A 1 98 ? 5.988 -12.802 -16.909 1.00 98.19 98 HIS A C 1
ATOM 764 O O . HIS A 1 98 ? 6.091 -11.822 -17.647 1.00 98.19 98 HIS A O 1
ATOM 770 N N . ALA A 1 99 ? 5.252 -13.871 -17.211 1.00 97.44 99 ALA A N 1
ATOM 771 C CA . ALA A 1 99 ? 4.388 -13.950 -18.381 1.00 97.44 99 ALA A CA 1
ATOM 772 C C . ALA A 1 99 ? 2.922 -13.795 -17.970 1.00 97.44 99 ALA A C 1
ATOM 774 O O . ALA A 1 99 ? 2.504 -14.345 -16.952 1.00 97.44 99 ALA A O 1
ATOM 775 N N . PHE A 1 100 ? 2.146 -13.053 -18.758 1.00 95.06 100 PHE A N 1
ATOM 776 C CA . PHE A 1 100 ? 0.719 -12.844 -18.515 1.00 95.06 100 PHE A CA 1
ATOM 777 C C . PHE A 1 100 ? -0.117 -13.276 -19.715 1.00 95.06 100 PHE A C 1
ATOM 779 O O . PHE A 1 100 ? 0.222 -12.989 -20.862 1.00 95.06 100 PHE A O 1
ATOM 786 N N . ASP A 1 101 ? -1.280 -13.859 -19.430 1.00 94.94 101 ASP A N 1
ATOM 787 C CA . ASP A 1 101 ? -2.317 -14.146 -20.431 1.00 94.94 101 ASP A CA 1
ATOM 788 C C . ASP A 1 101 ? -3.362 -13.016 -20.542 1.00 94.94 101 ASP A C 1
ATOM 790 O O . ASP A 1 101 ? -4.315 -13.100 -21.321 1.00 94.94 101 ASP A O 1
ATOM 794 N N . SER A 1 102 ? -3.178 -11.935 -19.778 1.00 96.38 102 SER A N 1
ATOM 795 C CA . SER A 1 102 ? -4.019 -10.737 -19.754 1.00 96.38 102 SER A CA 1
ATOM 796 C C . SER A 1 102 ? -3.331 -9.543 -20.416 1.00 96.38 102 SER A C 1
ATOM 798 O O . SER A 1 102 ? -2.115 -9.380 -20.344 1.00 96.38 102 SER A O 1
ATOM 800 N N . ASP A 1 103 ? -4.117 -8.654 -21.030 1.00 97.00 103 ASP A N 1
ATOM 801 C CA . ASP A 1 103 ? -3.588 -7.437 -21.664 1.00 97.00 103 ASP A CA 1
ATOM 802 C C . ASP A 1 103 ? -3.048 -6.421 -20.651 1.00 97.00 103 ASP A C 1
ATOM 804 O O . ASP A 1 103 ? -2.217 -5.579 -20.997 1.00 97.00 103 ASP A O 1
ATOM 808 N N . VAL A 1 104 ? -3.507 -6.506 -19.401 1.00 97.88 104 VAL A N 1
ATOM 809 C CA . VAL A 1 104 ? -3.057 -5.671 -18.288 1.00 97.88 104 VAL A CA 1
ATOM 810 C C . VAL A 1 104 ? -2.456 -6.552 -17.201 1.00 97.88 104 VAL A C 1
ATOM 812 O O . VAL A 1 104 ? -3.029 -7.577 -16.832 1.00 97.88 104 VAL A O 1
ATOM 815 N N . ALA A 1 105 ? -1.316 -6.115 -16.684 1.00 98.12 105 ALA A N 1
ATOM 816 C CA . ALA A 1 105 ? -0.570 -6.747 -15.610 1.00 98.12 105 ALA A CA 1
ATOM 817 C C . ALA A 1 105 ? -0.231 -5.717 -14.529 1.00 98.12 105 ALA A C 1
ATOM 819 O O . ALA A 1 105 ? 0.011 -4.550 -14.835 1.00 98.12 105 ALA A O 1
ATOM 820 N N . TRP A 1 106 ? -0.188 -6.149 -13.275 1.00 98.81 106 TRP A N 1
ATOM 821 C CA . TRP A 1 106 ? 0.150 -5.327 -12.115 1.00 98.81 106 TRP A CA 1
ATOM 822 C C . TRP A 1 106 ? 1.352 -5.917 -11.398 1.00 98.81 106 TRP A C 1
ATOM 824 O O . TRP A 1 106 ? 1.460 -7.137 -11.281 1.00 98.81 106 TRP A O 1
ATOM 834 N N . PHE A 1 107 ? 2.224 -5.046 -10.904 1.00 98.88 107 PHE A N 1
ATOM 835 C CA . PHE A 1 107 ? 3.432 -5.392 -10.163 1.00 98.88 107 PHE A CA 1
ATOM 836 C C . PHE A 1 107 ? 3.511 -4.519 -8.917 1.00 98.88 107 PHE A C 1
ATOM 838 O O . PHE A 1 107 ? 3.287 -3.313 -9.010 1.00 98.88 107 PHE A O 1
ATOM 845 N N . ALA A 1 108 ? 3.835 -5.105 -7.768 1.00 98.94 108 ALA A N 1
ATOM 846 C CA . ALA A 1 108 ? 3.954 -4.373 -6.514 1.00 98.94 108 ALA A CA 1
ATOM 847 C C . ALA A 1 108 ? 4.983 -4.989 -5.557 1.00 98.94 108 ALA A C 1
ATOM 849 O O . ALA A 1 108 ? 5.334 -6.171 -5.663 1.00 98.94 108 ALA A O 1
ATOM 850 N N . TYR A 1 109 ? 5.431 -4.183 -4.591 1.00 98.94 109 TYR A N 1
ATOM 851 C CA . TYR A 1 109 ? 6.341 -4.614 -3.533 1.00 98.94 109 TYR A CA 1
ATOM 852 C C . TYR A 1 109 ? 5.695 -5.651 -2.592 1.00 98.94 109 TYR A C 1
ATOM 854 O O . TYR A 1 109 ? 6.262 -6.696 -2.273 1.00 98.94 109 TYR A O 1
ATOM 862 N N . PHE A 1 110 ? 4.449 -5.399 -2.201 1.00 98.88 110 PHE A N 1
ATOM 863 C CA . PHE A 1 110 ? 3.551 -6.318 -1.496 1.00 98.88 110 PHE A CA 1
ATOM 864 C C . PHE A 1 110 ? 2.135 -6.147 -2.071 1.00 98.88 110 PHE A C 1
ATOM 866 O O . PHE A 1 110 ? 1.912 -5.215 -2.839 1.00 98.88 110 PHE A O 1
ATOM 873 N N . ALA A 1 111 ? 1.186 -7.027 -1.738 1.00 98.75 111 ALA A N 1
ATOM 874 C CA . ALA A 1 111 ? -0.213 -6.866 -2.144 1.00 98.75 111 ALA A CA 1
ATOM 875 C C . ALA A 1 111 ? -0.769 -5.520 -1.619 1.00 98.75 111 ALA A C 1
ATOM 877 O O . ALA A 1 111 ? -0.937 -5.382 -0.405 1.00 98.75 111 ALA A O 1
ATOM 878 N N . PRO A 1 112 ? -1.048 -4.529 -2.487 1.00 98.81 112 PRO A N 1
ATOM 879 C CA . PRO A 1 112 ? -1.483 -3.208 -2.056 1.00 98.81 112 PRO A CA 1
ATOM 880 C C . PRO A 1 112 ? -2.824 -3.265 -1.328 1.00 98.81 112 PRO A C 1
ATOM 882 O O . PRO A 1 112 ? -3.672 -4.111 -1.613 1.00 98.81 112 PRO A O 1
ATOM 885 N N . TYR A 1 113 ? -3.024 -2.309 -0.430 1.00 98.88 113 TYR A N 1
ATOM 886 C CA . TYR A 1 113 ? -4.301 -2.050 0.220 1.00 98.88 113 TYR A CA 1
ATOM 887 C C . TYR A 1 113 ? -4.673 -0.597 -0.093 1.00 98.88 113 TYR A C 1
ATOM 889 O O . TYR A 1 113 ? -4.037 0.328 0.415 1.00 98.88 113 TYR A O 1
ATOM 897 N N . SER A 1 114 ? -5.608 -0.410 -1.025 1.00 98.75 114 SER A N 1
ATOM 898 C CA . SER A 1 114 ? -6.014 0.908 -1.539 1.00 98.75 114 SER A CA 1
ATOM 899 C C . SER A 1 114 ? -6.851 1.690 -0.532 1.00 98.75 114 SER A C 1
ATOM 901 O O . SER A 1 114 ? -7.568 1.079 0.260 1.00 98.75 114 SER A O 1
ATOM 903 N N . MET A 1 115 ? -6.875 3.012 -0.665 1.00 98.69 115 MET A N 1
ATOM 904 C CA . MET A 1 115 ? -7.766 3.892 0.086 1.00 98.69 115 MET A CA 1
ATOM 905 C C . MET A 1 115 ? -9.250 3.597 -0.167 1.00 98.69 115 MET A C 1
ATOM 907 O O . MET A 1 115 ? -10.029 3.621 0.774 1.00 98.69 115 MET A O 1
ATOM 911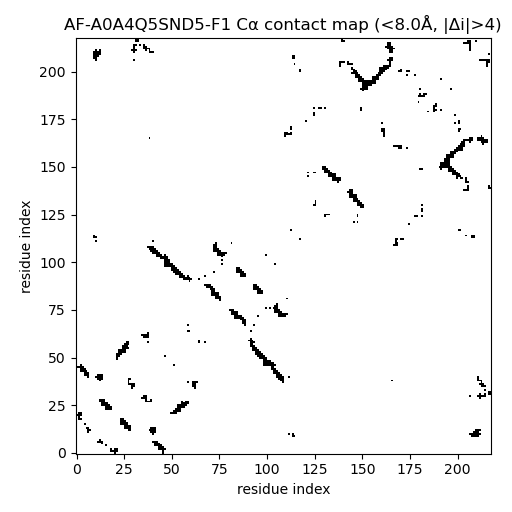 N N . GLU A 1 116 ? -9.651 3.205 -1.381 1.00 98.62 116 GLU A N 1
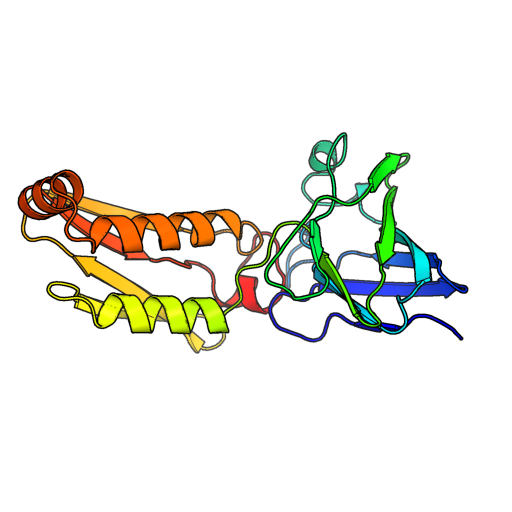ATOM 912 C CA . GLU A 1 116 ? -11.044 2.777 -1.629 1.00 98.62 116 GLU A CA 1
ATOM 913 C C . GLU A 1 116 ? -11.422 1.561 -0.769 1.00 98.62 116 GLU A C 1
ATOM 915 O O . GLU A 1 116 ? -12.420 1.575 -0.056 1.00 98.62 116 GLU A O 1
ATOM 920 N N . ARG A 1 117 ? -10.556 0.538 -0.734 1.00 98.75 117 ARG A N 1
ATOM 921 C CA . ARG A 1 117 ? -10.736 -0.622 0.155 1.00 98.75 117 ARG A CA 1
ATOM 922 C C . ARG A 1 117 ? -10.763 -0.217 1.634 1.00 98.75 117 ARG A C 1
ATOM 924 O O . ARG A 1 117 ? -11.534 -0.789 2.398 1.00 98.75 117 ARG A O 1
ATOM 931 N N . HIS A 1 118 ? -9.942 0.752 2.036 1.00 98.88 118 HIS A N 1
ATOM 932 C CA . HIS A 1 118 ? -9.959 1.300 3.393 1.00 98.88 118 HIS A CA 1
ATOM 933 C C . HIS A 1 118 ? -11.315 1.932 3.722 1.00 98.88 118 HIS A C 1
ATOM 935 O O . HIS A 1 118 ? -11.914 1.599 4.744 1.00 98.88 118 HIS A O 1
ATOM 941 N N . HIS A 1 119 ? -11.848 2.771 2.834 1.00 98.75 119 HIS A N 1
ATOM 942 C CA . HIS A 1 119 ? -13.164 3.379 3.013 1.00 98.75 119 HIS A CA 1
ATOM 943 C C . HIS A 1 119 ? -14.288 2.330 3.039 1.00 98.75 119 HIS A C 1
ATOM 945 O O . HIS A 1 119 ? -15.190 2.424 3.878 1.00 98.75 119 HIS A O 1
ATOM 951 N N . ASP A 1 120 ? -14.199 1.288 2.206 1.00 98.88 120 ASP A N 1
ATOM 952 C CA . ASP A 1 120 ? -15.120 0.146 2.229 1.00 98.88 120 ASP A CA 1
ATOM 953 C C . ASP A 1 120 ? -15.046 -0.621 3.560 1.00 98.88 120 ASP A C 1
ATOM 955 O O . ASP A 1 120 ? -16.078 -0.979 4.137 1.00 98.88 120 ASP A O 1
ATOM 959 N N . LEU A 1 121 ? -13.835 -0.867 4.077 1.00 98.88 121 LEU A N 1
ATOM 960 C CA . LEU A 1 121 ? -13.607 -1.521 5.367 1.00 98.88 121 LEU A CA 1
ATOM 961 C C . LEU A 1 121 ? -14.217 -0.710 6.508 1.00 98.88 121 LEU A C 1
ATOM 963 O O . LEU A 1 121 ? -15.010 -1.253 7.280 1.00 98.88 121 LEU A O 1
ATOM 967 N N . VAL A 1 122 ? -13.860 0.572 6.614 1.00 98.81 122 VAL A N 1
ATOM 968 C CA . VAL A 1 122 ? -14.350 1.461 7.674 1.00 98.81 122 VAL A CA 1
ATOM 969 C C . VAL A 1 122 ? -15.874 1.515 7.646 1.00 98.81 122 VAL A C 1
ATOM 971 O O . VAL A 1 122 ? -16.504 1.270 8.674 1.00 98.81 122 VAL A O 1
ATOM 974 N N . SER A 1 123 ? -16.471 1.727 6.470 1.00 98.69 123 SER A N 1
ATOM 975 C CA . SER A 1 123 ? -17.928 1.777 6.303 1.00 98.69 123 SER A CA 1
ATOM 976 C C . SER A 1 123 ? -18.598 0.469 6.729 1.00 98.69 123 SER A C 1
ATOM 978 O O . SER A 1 123 ? -19.550 0.472 7.509 1.00 98.69 123 SER A O 1
ATOM 980 N N . ARG A 1 124 ? -18.080 -0.677 6.272 1.00 98.69 124 ARG A N 1
ATOM 981 C CA . ARG A 1 124 ? -18.633 -2.000 6.592 1.00 98.69 124 ARG A CA 1
ATOM 982 C C . ARG A 1 124 ? -18.554 -2.334 8.080 1.00 98.69 124 ARG A C 1
ATOM 984 O O . ARG A 1 124 ? -19.492 -2.927 8.614 1.00 98.69 124 ARG A O 1
ATOM 991 N N . ILE A 1 125 ? -17.450 -1.988 8.738 1.00 98.81 125 ILE A N 1
ATOM 992 C CA . ILE A 1 125 ? -17.243 -2.283 10.159 1.00 98.81 125 ILE A CA 1
ATOM 993 C C . ILE A 1 125 ? -18.014 -1.305 11.048 1.00 98.81 125 ILE A C 1
ATOM 995 O O . ILE A 1 125 ? -18.597 -1.735 12.040 1.00 98.81 125 ILE A O 1
ATOM 999 N N . ALA A 1 126 ? -18.099 -0.025 10.682 1.00 98.62 126 ALA A N 1
ATOM 1000 C CA . ALA A 1 126 ? -18.892 0.965 11.411 1.00 98.62 126 ALA A CA 1
ATOM 1001 C C . ALA A 1 126 ? -20.395 0.624 11.449 1.0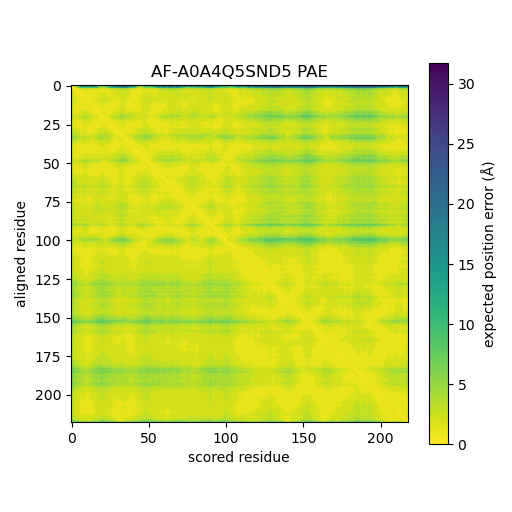0 98.62 126 ALA A C 1
ATOM 1003 O O . ALA A 1 126 ? -21.085 1.001 12.392 1.00 98.62 126 ALA A O 1
ATOM 1004 N N . LEU A 1 127 ? -20.899 -0.121 10.458 1.00 98.44 127 LEU A N 1
ATOM 1005 C CA . LEU A 1 127 ? -22.280 -0.617 10.428 1.00 98.44 127 LEU A CA 1
ATOM 1006 C C . LEU A 1 127 ? -22.532 -1.825 11.350 1.00 98.44 127 LEU A C 1
ATOM 1008 O O . LEU A 1 127 ? -23.685 -2.227 11.516 1.00 98.44 127 LEU A O 1
ATOM 1012 N N . GLN A 1 128 ? -21.494 -2.436 11.931 1.00 98.62 128 GLN A N 1
ATOM 1013 C CA . GLN A 1 128 ? -21.672 -3.599 12.800 1.00 98.62 128 GLN A CA 1
ATOM 1014 C C . GLN A 1 128 ? -22.256 -3.199 14.168 1.00 98.62 128 GLN A C 1
ATOM 1016 O O . GLN A 1 128 ? -21.855 -2.184 14.746 1.00 98.62 128 GLN A O 1
ATOM 1021 N N . PRO A 1 129 ? -23.165 -4.006 14.749 1.00 96.94 129 PRO A N 1
ATOM 1022 C CA . PRO A 1 129 ? -23.714 -3.736 16.074 1.00 96.94 129 PRO A CA 1
ATOM 1023 C C . PRO A 1 129 ? -22.627 -3.614 17.150 1.00 96.94 129 PRO A C 1
ATOM 1025 O O . PRO A 1 129 ? -21.755 -4.473 17.274 1.00 96.94 129 PRO A O 1
ATOM 1028 N N . GLY A 1 130 ? -22.712 -2.565 17.972 1.00 97.00 130 GLY A N 1
ATOM 1029 C CA . GLY A 1 130 ? -21.765 -2.332 19.067 1.00 97.00 130 GLY A CA 1
ATOM 1030 C C . GLY A 1 130 ? -20.411 -1.760 18.634 1.00 97.00 130 GLY A C 1
ATOM 1031 O O . GLY A 1 130 ? -19.501 -1.703 19.465 1.00 97.00 130 GLY A O 1
ATOM 1032 N N . VAL A 1 131 ? -20.276 -1.338 17.372 1.00 98.81 131 VAL A N 1
ATOM 1033 C CA . VAL A 1 131 ? -19.140 -0.544 16.896 1.00 98.81 131 VAL A CA 1
ATOM 1034 C C . VAL A 1 131 ? -19.491 0.941 16.933 1.00 98.81 131 VAL A C 1
ATOM 1036 O O . VAL A 1 131 ? -20.552 1.355 16.474 1.00 98.81 131 VAL A O 1
ATOM 1039 N N . THR A 1 132 ? -18.569 1.749 17.449 1.00 98.75 132 THR A N 1
ATOM 1040 C CA . THR A 1 132 ? -18.616 3.211 17.363 1.00 98.75 132 THR A CA 1
ATOM 1041 C C . THR A 1 132 ? -17.469 3.692 16.487 1.00 98.75 132 THR A C 1
ATOM 1043 O O . THR A 1 132 ? -16.306 3.385 16.760 1.00 98.75 132 THR A O 1
ATOM 1046 N N . HIS A 1 133 ? -17.793 4.474 15.462 1.00 98.75 133 HIS A N 1
ATOM 1047 C CA . HIS A 1 133 ? -16.819 5.176 14.628 1.00 98.75 133 HIS A CA 1
ATOM 1048 C C . HIS A 1 133 ? -16.559 6.589 15.159 1.00 98.75 133 HIS A C 1
ATOM 1050 O O . HIS A 1 133 ? -17.465 7.252 15.671 1.00 98.75 133 HIS A O 1
ATOM 1056 N N . ARG A 1 134 ? -15.306 7.034 15.054 1.00 98.56 134 ARG A N 1
ATOM 1057 C CA . ARG A 1 134 ? -14.885 8.419 15.267 1.00 98.56 134 ARG A CA 1
ATOM 1058 C C . ARG A 1 134 ? -13.802 8.774 14.258 1.00 98.56 134 ARG A C 1
ATOM 1060 O O . ARG A 1 134 ? -12.824 8.044 14.143 1.00 98.56 134 ARG A O 1
ATOM 1067 N N . GLU A 1 135 ? -13.912 9.938 13.638 1.00 98.44 135 GLU A N 1
ATOM 1068 C CA . GLU A 1 135 ? -12.774 10.580 12.982 1.00 98.44 135 GLU A CA 1
ATOM 1069 C C . GLU A 1 135 ? -11.921 11.274 14.055 1.00 98.44 135 GLU A C 1
ATOM 1071 O O . GLU A 1 135 ? -12.426 12.082 14.841 1.00 98.44 135 GLU A O 1
ATOM 1076 N N . LEU A 1 136 ? -10.639 10.914 14.155 1.00 98.50 136 LEU A N 1
ATOM 1077 C CA . LEU A 1 136 ? -9.714 11.498 15.135 1.00 98.50 136 LEU A CA 1
ATOM 1078 C C . LEU A 1 136 ? -9.168 12.859 14.695 1.00 98.50 136 LEU A C 1
ATOM 1080 O O . LEU A 1 136 ? -8.722 13.643 15.532 1.00 98.50 136 LEU A O 1
ATOM 1084 N N . GLY A 1 137 ? -9.206 13.124 13.396 1.00 98.38 137 GLY A N 1
ATOM 1085 C CA . GLY A 1 137 ? -8.713 14.327 12.751 1.00 98.38 137 GLY A CA 1
ATOM 1086 C C . GLY A 1 137 ? -8.388 14.049 11.289 1.00 98.38 137 GLY A C 1
ATOM 1087 O O . GLY A 1 137 ? -8.627 12.947 10.791 1.00 98.38 137 GLY A O 1
ATOM 1088 N N . ALA A 1 138 ? -7.796 15.044 10.636 1.00 98.50 138 ALA A N 1
ATOM 1089 C CA . ALA A 1 138 ? -7.367 14.960 9.250 1.00 98.50 138 ALA A CA 1
ATOM 1090 C C . ALA A 1 138 ? -5.836 14.917 9.138 1.00 98.50 138 ALA A C 1
ATOM 1092 O O . ALA A 1 138 ? -5.115 15.508 9.948 1.00 98.50 138 ALA A O 1
ATOM 1093 N N . THR A 1 139 ? -5.349 14.221 8.118 1.00 98.75 139 THR A N 1
ATOM 1094 C CA . THR A 1 139 ? -3.948 14.207 7.700 1.00 98.75 139 THR A CA 1
ATOM 1095 C C . THR A 1 139 ? -3.549 15.521 7.013 1.00 98.75 139 THR A C 1
ATOM 1097 O O . THR A 1 139 ? -4.357 16.440 6.869 1.00 98.75 139 THR A O 1
ATOM 1100 N N . LEU A 1 140 ? -2.298 15.620 6.555 1.00 98.62 140 LEU A N 1
ATOM 1101 C CA . LEU A 1 140 ? -1.791 16.807 5.861 1.00 98.62 140 LEU A CA 1
ATOM 1102 C C . LEU A 1 140 ? -2.462 17.010 4.494 1.00 98.62 140 LEU A C 1
ATOM 1104 O O . LEU A 1 140 ? -2.706 18.151 4.107 1.00 98.62 140 LEU A O 1
ATOM 1108 N N . ASP A 1 141 ? -2.823 15.925 3.805 1.00 98.50 141 ASP A N 1
ATOM 1109 C CA . ASP A 1 141 ? -3.602 15.983 2.560 1.00 98.50 141 ASP A CA 1
ATOM 1110 C C . ASP A 1 141 ? -5.120 16.053 2.792 1.00 98.50 141 ASP A C 1
ATOM 1112 O O . ASP A 1 141 ? -5.897 16.028 1.835 1.00 98.50 141 ASP A O 1
ATOM 1116 N N . GLY A 1 142 ? -5.560 16.134 4.051 1.00 98.44 142 GLY A N 1
ATOM 1117 C CA . GLY A 1 142 ? -6.972 16.233 4.409 1.00 98.44 142 GLY A CA 1
ATOM 1118 C C . GLY A 1 142 ? -7.734 14.905 4.379 1.00 98.44 142 GLY A C 1
ATOM 1119 O O . GLY A 1 142 ? -8.958 14.922 4.274 1.00 98.44 142 GLY A O 1
ATOM 1120 N N . GLN A 1 143 ? -7.048 13.761 4.455 1.00 98.50 143 GLN A N 1
ATOM 1121 C CA . GLN A 1 143 ? -7.693 12.452 4.598 1.00 98.50 143 GLN A CA 1
ATOM 1122 C C . GLN A 1 143 ? -8.055 12.187 6.069 1.00 98.50 143 GLN A C 1
ATOM 1124 O O . GLN A 1 143 ? -7.303 12.594 6.955 1.00 98.50 143 GLN A O 1
ATOM 1129 N N . PRO A 1 144 ? -9.179 11.515 6.363 1.00 98.38 144 PRO A N 1
ATOM 1130 C CA . PRO A 1 144 ? -9.567 11.222 7.739 1.00 98.38 144 PRO A CA 1
ATOM 1131 C C . PRO A 1 144 ? -8.638 10.180 8.380 1.00 98.38 144 PRO A C 1
ATOM 1133 O O . PRO A 1 144 ? -8.131 9.277 7.713 1.00 98.38 144 PRO A O 1
ATOM 1136 N N . ILE A 1 145 ? -8.441 10.287 9.695 1.00 98.81 145 ILE A N 1
ATOM 1137 C CA . ILE A 1 145 ? -7.890 9.211 10.529 1.00 98.81 145 ILE A CA 1
ATOM 1138 C C . ILE A 1 145 ? -9.038 8.549 11.290 1.00 98.81 145 ILE A C 1
ATOM 1140 O O . ILE A 1 145 ? -9.528 9.077 12.293 1.00 98.81 145 ILE A O 1
ATOM 1144 N N . ASP A 1 146 ? -9.456 7.379 10.814 1.00 98.75 146 ASP A N 1
ATOM 1145 C CA . ASP A 1 146 ? -10.610 6.655 11.341 1.00 98.75 146 ASP A CA 1
ATOM 1146 C C . ASP A 1 146 ? -10.266 5.773 12.550 1.00 98.75 146 ASP A C 1
ATOM 1148 O O . ASP A 1 146 ? -9.369 4.928 12.506 1.00 98.75 146 ASP A O 1
ATOM 1152 N N . LEU A 1 147 ? -11.038 5.928 13.628 1.00 98.88 147 LEU A N 1
ATOM 1153 C CA . LEU A 1 147 ? -11.023 5.065 14.805 1.00 98.88 147 LEU A CA 1
ATOM 1154 C C . LEU A 1 147 ? -12.322 4.259 14.894 1.00 98.88 147 LEU A C 1
ATOM 1156 O O . LEU A 1 147 ? -13.414 4.817 15.010 1.00 98.88 147 LEU A O 1
ATOM 1160 N N . LEU A 1 148 ? -12.190 2.936 14.961 1.00 98.88 148 LEU A N 1
ATOM 1161 C CA . LEU A 1 148 ? -13.286 1.998 15.204 1.00 98.88 148 LEU A CA 1
ATOM 1162 C C . LEU A 1 148 ? -13.158 1.430 16.618 1.00 98.88 148 LEU A C 1
ATOM 1164 O O . LEU A 1 148 ? -12.129 0.853 16.972 1.00 98.88 148 LEU A O 1
ATOM 1168 N N . SER A 1 149 ? -14.191 1.605 17.441 1.00 98.88 149 SER A N 1
ATOM 1169 C CA . SER A 1 149 ? -14.206 1.135 18.830 1.00 98.88 149 SER A CA 1
ATOM 1170 C C . SER A 1 149 ? -15.294 0.096 19.069 1.00 98.88 149 SER A C 1
ATOM 1172 O O . SER A 1 149 ? -16.411 0.280 18.598 1.00 98.88 149 SER A O 1
ATOM 1174 N N . MET A 1 150 ? -14.994 -0.976 19.807 1.00 98.69 150 MET A N 1
ATOM 1175 C CA . MET A 1 150 ? -15.957 -2.049 20.103 1.00 98.69 150 MET A CA 1
ATOM 1176 C C . MET A 1 150 ? -15.666 -2.767 21.421 1.00 98.69 150 MET A C 1
ATOM 1178 O O . MET A 1 150 ? -14.513 -2.923 21.818 1.00 98.69 150 MET A O 1
ATOM 1182 N N . GLY A 1 151 ? -16.722 -3.265 22.062 1.00 98.44 151 GLY A N 1
ATOM 1183 C CA . GLY A 1 151 ? -16.655 -3.957 23.350 1.00 98.44 151 GLY A CA 1
ATOM 1184 C C . GLY A 1 151 ? -16.932 -3.049 24.548 1.00 98.44 151 GLY A C 1
ATOM 1185 O O . GLY A 1 151 ? -16.849 -1.825 24.467 1.00 98.44 151 GLY A O 1
ATOM 1186 N N . THR A 1 152 ? -17.305 -3.669 25.661 1.00 98.25 152 THR A N 1
ATOM 1187 C CA . THR A 1 152 ? -17.839 -3.017 26.867 1.00 98.25 152 THR A CA 1
ATOM 1188 C C . THR A 1 152 ? -16.991 -3.266 28.108 1.00 98.25 152 THR A C 1
ATOM 1190 O O . THR A 1 152 ? -17.324 -2.783 29.189 1.00 98.25 152 THR A O 1
ATOM 1193 N N . GLY A 1 153 ? -15.935 -4.070 27.997 1.00 98.12 153 GLY A N 1
ATOM 1194 C CA . GLY A 1 153 ? -15.113 -4.410 29.146 1.00 98.12 153 GLY A CA 1
ATOM 1195 C C . GLY A 1 153 ? -14.148 -3.301 29.553 1.00 98.12 153 GLY A C 1
ATOM 1196 O O . GLY A 1 153 ? -13.690 -2.503 28.743 1.00 98.12 153 GLY A O 1
ATOM 1197 N N . ALA A 1 154 ? -13.789 -3.272 30.836 1.00 97.44 154 ALA A N 1
ATOM 1198 C CA . ALA A 1 154 ? -13.010 -2.175 31.409 1.00 97.44 154 ALA A CA 1
ATOM 1199 C C . ALA A 1 154 ? -11.593 -2.032 30.818 1.00 97.44 154 ALA A C 1
ATOM 1201 O O . ALA A 1 154 ? -11.025 -0.936 30.834 1.00 97.44 154 ALA A O 1
ATOM 1202 N N . LYS A 1 155 ? -10.997 -3.116 30.297 1.00 98.69 155 LYS A N 1
ATOM 1203 C CA . LYS A 1 155 ? -9.632 -3.079 29.758 1.00 98.69 155 LYS A CA 1
ATOM 1204 C C . LYS A 1 155 ? -9.602 -2.366 28.408 1.00 98.69 155 LYS A C 1
ATOM 1206 O O . LYS A 1 155 ? -10.170 -2.850 27.440 1.00 98.69 155 LYS A O 1
ATOM 1211 N N . GLN A 1 156 ? -8.864 -1.267 28.326 1.00 98.62 156 GLN A N 1
ATOM 1212 C CA . GLN A 1 156 ? -8.668 -0.543 27.070 1.00 98.62 156 GLN A CA 1
ATOM 1213 C C . GLN A 1 156 ? -7.541 -1.198 26.260 1.00 98.62 156 GLN A C 1
ATOM 1215 O O . GLN A 1 156 ? -6.445 -1.409 26.785 1.00 98.62 156 GLN A O 1
ATOM 1220 N N . VAL A 1 157 ? -7.799 -1.529 24.995 1.00 98.81 157 VAL A N 1
ATOM 1221 C CA . VAL A 1 157 ? -6.822 -2.144 24.084 1.00 98.81 157 VAL A CA 1
ATOM 1222 C C . VAL A 1 157 ? -6.722 -1.310 22.815 1.00 98.81 157 VAL A C 1
ATOM 1224 O O . VAL A 1 157 ? -7.691 -1.188 22.075 1.00 98.81 157 VAL A O 1
ATOM 1227 N N . TRP A 1 158 ? -5.538 -0.762 22.553 1.00 98.75 158 TRP A N 1
ATOM 1228 C CA . TRP A 1 158 ? -5.264 0.024 21.353 1.00 98.75 158 TRP A CA 1
ATOM 1229 C C . TRP A 1 158 ? -4.519 -0.806 20.319 1.00 98.75 158 TRP A C 1
ATOM 1231 O O . TRP A 1 158 ? -3.528 -1.466 20.632 1.00 98.75 158 TRP A O 1
ATOM 1241 N N . ILE A 1 159 ? -5.005 -0.746 19.086 1.00 98.75 159 ILE A N 1
ATOM 1242 C CA . ILE A 1 159 ? -4.409 -1.372 17.915 1.00 98.75 159 ILE A CA 1
ATOM 1243 C C . ILE A 1 159 ? -4.333 -0.291 16.844 1.00 98.75 159 ILE A C 1
ATOM 1245 O O . ILE A 1 159 ? -5.345 0.275 16.449 1.00 98.75 159 ILE A O 1
ATOM 1249 N N . TYR A 1 160 ? -3.139 -0.001 16.358 1.00 97.94 160 TYR A N 1
ATOM 1250 C CA . TYR A 1 160 ? -2.961 0.875 15.212 1.00 97.94 160 TYR A CA 1
ATOM 1251 C C . TYR A 1 160 ? -2.052 0.186 14.204 1.00 97.94 160 TYR A C 1
ATOM 1253 O O . TYR A 1 160 ? -1.125 -0.535 14.580 1.00 97.94 160 TYR A O 1
ATOM 1261 N N . ALA A 1 161 ? -2.341 0.380 12.926 1.00 98.75 161 ALA A N 1
ATOM 1262 C CA . ALA A 1 161 ? -1.649 -0.287 11.838 1.00 98.75 161 ALA A CA 1
ATOM 1263 C C . ALA A 1 161 ? -1.121 0.722 10.815 1.00 98.75 161 ALA A C 1
ATOM 1265 O O . ALA A 1 161 ? -1.581 1.860 10.729 1.00 98.75 161 ALA A O 1
ATOM 1266 N N . ARG A 1 162 ? -0.124 0.283 10.040 1.00 98.75 162 ARG A N 1
ATOM 1267 C CA . ARG A 1 162 ? 0.342 0.965 8.825 1.00 98.75 162 ARG A CA 1
ATOM 1268 C C . ARG A 1 162 ? 0.838 2.406 9.038 1.00 98.75 162 ARG A C 1
ATOM 1270 O O . ARG A 1 162 ? 0.535 3.303 8.261 1.00 98.75 162 ARG A O 1
ATOM 1277 N N . GLN A 1 163 ? 1.635 2.633 10.088 1.00 98.88 163 GLN A N 1
ATOM 1278 C CA . GLN A 1 163 ? 2.353 3.911 10.251 1.00 98.88 163 GLN A CA 1
ATOM 1279 C C . GLN A 1 163 ? 3.324 4.157 9.092 1.00 98.88 163 GLN A C 1
ATOM 1281 O O . GLN A 1 163 ? 3.390 5.260 8.551 1.00 98.88 163 GLN A O 1
ATOM 1286 N N . HIS A 1 164 ? 4.047 3.110 8.688 1.00 98.81 164 HIS A N 1
ATOM 1287 C CA . HIS A 1 164 ? 4.782 3.116 7.435 1.00 98.81 164 HIS A CA 1
ATOM 1288 C C . HIS A 1 164 ? 3.819 2.705 6.307 1.00 98.81 164 HIS A C 1
ATOM 1290 O O . HIS A 1 164 ? 3.292 1.588 6.320 1.00 98.81 164 HIS A O 1
ATOM 1296 N N . PRO A 1 165 ? 3.556 3.585 5.335 1.00 98.75 165 PRO A N 1
ATOM 1297 C CA . PRO A 1 165 ? 2.496 3.401 4.345 1.00 98.75 165 PRO A CA 1
ATOM 1298 C C . PRO A 1 165 ? 2.720 2.212 3.400 1.00 98.75 165 PRO A C 1
ATOM 1300 O O . PRO A 1 165 ? 1.756 1.554 2.984 1.00 98.75 165 PRO A O 1
ATOM 1303 N N . GLY A 1 166 ? 3.983 1.890 3.105 1.00 98.50 166 GLY A N 1
ATOM 1304 C CA . GLY A 1 166 ? 4.370 0.757 2.263 1.00 98.50 166 GLY A CA 1
ATOM 1305 C C . GLY A 1 166 ? 4.175 -0.605 2.938 1.00 98.50 166 GLY A C 1
ATOM 1306 O O . GLY A 1 166 ? 4.175 -1.635 2.262 1.00 98.50 166 GLY A O 1
ATOM 1307 N N . GLU A 1 167 ? 3.949 -0.638 4.255 1.00 98.81 167 GLU A N 1
ATOM 1308 C CA . GLU A 1 167 ? 3.696 -1.856 5.036 1.00 98.81 167 GLU A CA 1
ATOM 1309 C C . GLU A 1 167 ? 2.209 -2.254 4.988 1.00 98.81 167 GLU A C 1
ATOM 1311 O O . GLU A 1 167 ? 1.547 -2.458 6.006 1.00 98.81 167 GLU A O 1
ATOM 1316 N N . SER A 1 168 ? 1.667 -2.377 3.772 1.00 98.88 168 SER A N 1
ATOM 1317 C CA . SER A 1 168 ? 0.248 -2.687 3.512 1.00 98.88 168 SER A CA 1
ATOM 1318 C C . SER A 1 168 ? -0.262 -3.967 4.186 1.00 98.88 168 SER A C 1
ATOM 1320 O O . SER A 1 168 ? -1.452 -4.066 4.483 1.00 98.88 168 SER A O 1
ATOM 1322 N N . MET A 1 169 ? 0.615 -4.924 4.510 1.00 98.81 169 MET A N 1
ATOM 1323 C CA . MET A 1 169 ? 0.251 -6.111 5.294 1.00 98.81 169 MET A CA 1
ATOM 1324 C C . MET A 1 169 ? -0.330 -5.779 6.675 1.00 98.81 169 MET A C 1
ATOM 1326 O O . MET A 1 169 ? -1.125 -6.560 7.194 1.00 98.81 169 MET A O 1
ATOM 1330 N N . ALA A 1 170 ? 0.038 -4.639 7.268 1.00 98.88 170 ALA A N 1
ATOM 1331 C CA . ALA A 1 170 ? -0.477 -4.226 8.569 1.00 98.88 170 ALA A CA 1
ATOM 1332 C C . ALA A 1 170 ? -1.984 -3.936 8.515 1.00 98.88 170 ALA A C 1
ATOM 1334 O O . ALA A 1 170 ? -2.716 -4.305 9.430 1.00 98.88 170 ALA A O 1
ATOM 1335 N N . GLU A 1 171 ? -2.459 -3.332 7.426 1.00 98.88 171 GLU A N 1
ATOM 1336 C CA . GLU A 1 171 ? -3.882 -3.042 7.253 1.00 98.88 171 GLU A CA 1
ATOM 1337 C C . GLU A 1 171 ? -4.671 -4.266 6.777 1.00 98.88 171 GLU A C 1
ATOM 1339 O O . GLU A 1 171 ? -5.782 -4.489 7.248 1.00 98.88 171 GLU A O 1
ATOM 1344 N N . TRP A 1 172 ? -4.069 -5.146 5.966 1.00 98.88 172 TRP A N 1
ATOM 1345 C CA . TRP A 1 172 ? -4.634 -6.480 5.715 1.00 98.88 172 TRP A CA 1
ATOM 1346 C C . TRP A 1 172 ? -4.859 -7.267 7.015 1.00 98.88 172 TRP A C 1
ATOM 1348 O O . TRP A 1 172 ? -5.884 -7.928 7.176 1.00 98.88 172 TRP A O 1
ATOM 1358 N N . TRP A 1 173 ? -3.920 -7.189 7.961 1.00 98.88 173 TRP A N 1
ATOM 1359 C CA . TRP A 1 173 ? -4.089 -7.795 9.280 1.00 98.88 173 TRP A CA 1
ATOM 1360 C C . TRP A 1 173 ? -5.181 -7.091 10.097 1.00 98.88 173 TRP A C 1
ATOM 1362 O O . TRP A 1 173 ? -6.006 -7.768 10.712 1.00 98.88 173 TRP A O 1
ATOM 1372 N N . ALA A 1 174 ? -5.223 -5.753 10.077 1.00 98.88 174 ALA A N 1
ATOM 1373 C CA . ALA A 1 174 ? -6.247 -4.978 10.776 1.00 98.88 174 ALA A CA 1
ATOM 1374 C C . ALA A 1 174 ? -7.662 -5.290 10.261 1.00 98.88 174 ALA A C 1
ATOM 1376 O O . ALA A 1 174 ? -8.574 -5.433 11.071 1.00 98.88 174 ALA A O 1
ATOM 1377 N N . GLU A 1 175 ? -7.837 -5.472 8.948 1.00 98.88 175 GLU A N 1
ATOM 1378 C CA . GLU A 1 175 ? -9.090 -5.931 8.341 1.00 98.88 175 GLU A CA 1
ATOM 1379 C C . GLU A 1 175 ? -9.554 -7.254 8.965 1.00 98.88 175 GLU A C 1
ATOM 1381 O O . GLU A 1 175 ? -10.649 -7.320 9.524 1.00 98.88 175 GLU A O 1
ATOM 1386 N N . GLY A 1 176 ? -8.702 -8.284 8.963 1.00 98.81 176 GLY A N 1
ATOM 1387 C CA . GLY A 1 176 ? -9.046 -9.579 9.556 1.00 98.81 176 GLY A CA 1
ATOM 1388 C C . GLY A 1 176 ? -9.297 -9.503 11.068 1.00 98.81 176 GLY A C 1
ATOM 1389 O O . GLY A 1 176 ? -10.194 -10.169 11.589 1.00 98.81 176 GLY A O 1
ATOM 1390 N N . ALA A 1 177 ? -8.544 -8.664 11.788 1.00 98.75 177 ALA A N 1
ATOM 1391 C CA . ALA A 1 177 ? -8.751 -8.439 13.215 1.00 98.75 177 ALA A CA 1
ATOM 1392 C C . ALA A 1 177 ? -10.117 -7.798 13.496 1.00 98.75 177 ALA A C 1
ATOM 1394 O O . ALA A 1 177 ? -10.825 -8.253 14.393 1.00 98.75 177 ALA A O 1
ATOM 1395 N N . LEU A 1 178 ? -10.513 -6.785 12.723 1.00 98.81 178 LEU A N 1
ATOM 1396 C CA . LEU A 1 178 ? -11.814 -6.124 12.842 1.00 98.81 178 LEU A CA 1
ATOM 1397 C C . LEU A 1 178 ? -12.967 -7.066 12.503 1.00 98.81 178 LEU A C 1
ATOM 1399 O O . LEU A 1 178 ? -13.950 -7.120 13.240 1.00 98.81 178 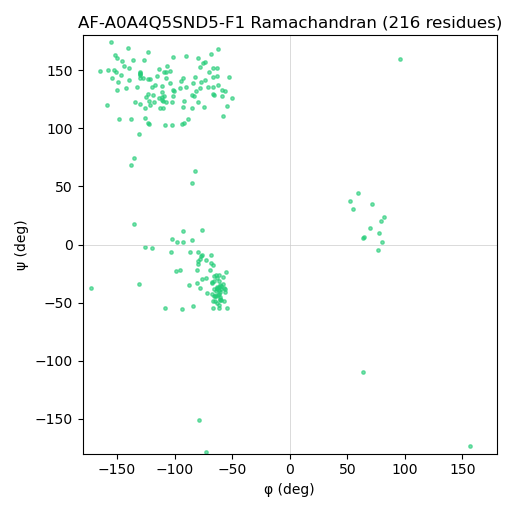LEU A O 1
ATOM 1403 N N . GLU A 1 179 ? -12.842 -7.844 11.431 1.00 98.62 179 GLU A N 1
ATOM 1404 C CA . GLU A 1 179 ? -13.838 -8.850 11.054 1.00 98.62 179 GLU A CA 1
ATOM 1405 C C . GLU A 1 179 ? -14.011 -9.901 12.154 1.00 98.62 179 GLU A C 1
ATOM 1407 O O . GLU A 1 179 ? -15.131 -10.224 12.553 1.00 98.62 179 GLU A O 1
ATOM 1412 N N . TYR A 1 180 ? -12.907 -10.395 12.717 1.00 98.75 180 TYR A N 1
ATOM 1413 C CA . TYR A 1 180 ? -12.959 -11.345 13.820 1.00 98.75 180 TYR A CA 1
ATOM 1414 C C . TYR A 1 180 ? -13.574 -10.721 15.078 1.00 98.75 180 TYR A C 1
ATOM 1416 O O . TYR A 1 180 ? -14.494 -11.295 15.668 1.00 98.75 180 TYR A O 1
ATOM 1424 N N . LEU A 1 181 ? -13.111 -9.529 15.467 1.00 98.56 181 LEU A N 1
ATOM 1425 C CA . LEU A 1 181 ? -13.578 -8.803 16.647 1.00 98.56 181 LEU A CA 1
ATOM 1426 C C . LEU A 1 181 ? -15.013 -8.303 16.525 1.00 98.56 181 LEU A C 1
ATOM 1428 O O . LEU A 1 181 ? -15.582 -7.982 17.558 1.00 98.56 181 LEU A O 1
ATOM 1432 N N . THR A 1 182 ? -15.619 -8.251 15.341 1.00 98.25 182 THR A N 1
ATOM 1433 C CA . THR A 1 182 ? -17.047 -7.921 15.161 1.00 98.25 182 THR A CA 1
ATOM 1434 C C . THR A 1 182 ? -17.914 -9.144 14.878 1.00 98.25 182 THR A C 1
ATOM 1436 O O . THR A 1 182 ? -19.139 -9.059 14.904 1.00 98.25 182 THR A O 1
ATOM 1439 N N . SER A 1 183 ? -17.305 -10.314 14.690 1.00 98.06 183 SER A N 1
ATOM 1440 C CA . SER A 1 183 ? -18.035 -11.559 14.472 1.00 98.06 183 SER A CA 1
ATOM 1441 C C . SER A 1 183 ? -18.809 -12.037 15.713 1.00 98.06 183 SER A C 1
ATOM 1443 O O . SER A 1 183 ? -18.528 -11.665 16.863 1.00 98.06 183 SER A O 1
ATOM 1445 N N . GLY A 1 184 ? -19.742 -12.965 15.473 1.00 97.12 184 GLY A N 1
ATOM 1446 C CA . GLY A 1 184 ? -20.446 -13.739 16.502 1.00 97.12 184 GLY A CA 1
ATOM 1447 C C . GLY A 1 184 ? -19.618 -14.869 17.129 1.00 97.12 184 GLY A C 1
ATOM 1448 O O . GLY A 1 184 ? -20.177 -15.734 17.798 1.00 97.12 184 GLY A O 1
ATOM 1449 N N . ASN A 1 185 ? -18.300 -14.915 16.904 1.00 98.38 185 ASN A N 1
ATOM 1450 C CA . ASN A 1 185 ? -17.439 -15.919 17.521 1.00 98.38 185 ASN A CA 1
ATOM 1451 C C . ASN A 1 185 ? -17.447 -15.776 19.058 1.00 98.38 185 ASN A C 1
ATOM 1453 O O . ASN A 1 185 ? -17.366 -14.667 19.594 1.00 98.38 185 ASN A O 1
ATOM 1457 N N . VAL A 1 186 ? -17.514 -16.902 19.777 1.00 98.38 186 VAL A N 1
ATOM 1458 C CA . VAL A 1 186 ? -17.592 -16.919 21.251 1.00 98.38 186 VAL A CA 1
ATOM 1459 C C . VAL A 1 186 ? -16.366 -16.290 21.912 1.00 98.38 186 VAL A C 1
ATOM 1461 O O . VAL A 1 186 ? -16.499 -15.564 22.893 1.00 98.38 186 VAL A O 1
ATOM 1464 N N . THR A 1 187 ? -15.177 -16.493 21.342 1.00 98.50 187 THR A N 1
ATOM 1465 C CA . THR A 1 187 ? -13.937 -15.907 21.856 1.00 98.50 187 THR A CA 1
ATOM 1466 C C . THR A 1 187 ? -13.894 -14.408 21.583 1.00 98.50 187 THR A C 1
ATOM 1468 O O . THR A 1 187 ? -13.547 -13.649 22.482 1.00 98.50 187 THR A O 1
ATOM 1471 N N . ALA A 1 188 ? -14.310 -13.957 20.395 1.00 98.38 188 ALA A N 1
ATOM 1472 C CA . ALA A 1 188 ? -14.418 -12.528 20.093 1.00 98.38 188 ALA A CA 1
ATOM 1473 C C . ALA A 1 188 ? -15.417 -11.821 21.027 1.00 98.38 188 ALA A C 1
ATOM 1475 O O . ALA A 1 188 ? -15.130 -10.746 21.547 1.00 98.38 188 ALA A O 1
ATOM 1476 N N . THR A 1 189 ? -16.552 -12.461 21.315 1.00 98.19 189 THR A N 1
ATOM 1477 C CA . THR A 1 189 ? -17.553 -11.954 22.267 1.00 98.19 189 THR A CA 1
ATOM 1478 C C . THR A 1 189 ? -16.977 -11.860 23.680 1.00 98.19 189 THR A C 1
ATOM 1480 O O . THR A 1 189 ? -17.000 -10.787 24.276 1.00 98.19 189 THR A O 1
ATOM 1483 N N . ALA A 1 190 ? -16.351 -12.931 24.177 1.00 98.44 190 ALA A N 1
ATOM 1484 C CA . ALA A 1 190 ? -15.714 -12.939 25.494 1.00 98.44 190 ALA A CA 1
ATOM 1485 C C . ALA A 1 190 ? -14.575 -11.907 25.616 1.00 98.44 190 ALA A C 1
ATOM 1487 O O . ALA A 1 190 ? -14.329 -11.372 26.698 1.00 98.44 190 ALA A O 1
ATOM 1488 N N . LEU A 1 191 ? -13.867 -11.616 24.518 1.00 98.50 191 LEU A N 1
ATOM 1489 C CA . LEU A 1 191 ? -12.888 -10.532 24.464 1.00 98.50 191 LEU A CA 1
ATOM 1490 C C . LEU A 1 191 ? -13.572 -9.167 24.601 1.00 98.50 191 LEU A C 1
ATOM 1492 O O . LEU A 1 191 ? -13.146 -8.380 25.443 1.00 98.50 191 LEU A O 1
ATOM 1496 N N . ARG A 1 192 ? -14.641 -8.903 23.838 1.00 98.38 192 ARG A N 1
ATOM 1497 C CA . ARG A 1 192 ? -15.417 -7.649 23.897 1.00 98.38 192 ARG A CA 1
ATOM 1498 C C . ARG A 1 192 ? -16.096 -7.414 25.252 1.00 98.38 192 ARG A C 1
ATOM 1500 O O . ARG A 1 192 ? -16.281 -6.271 25.651 1.00 98.38 192 ARG A O 1
ATOM 1507 N N . GLU A 1 193 ? -16.445 -8.466 25.987 1.00 98.31 193 GLU A N 1
ATOM 1508 C CA . GLU A 1 193 ? -16.982 -8.349 27.353 1.00 98.31 193 GLU A CA 1
ATOM 1509 C C . GLU A 1 193 ? -15.912 -7.942 28.378 1.00 98.31 193 GLU A C 1
ATOM 1511 O O . GLU A 1 193 ? -16.215 -7.304 29.384 1.00 98.31 193 GLU A O 1
ATOM 1516 N N . LYS A 1 194 ? -14.645 -8.301 28.132 1.00 98.56 194 LYS A N 1
ATOM 1517 C CA . LYS A 1 194 ? -13.515 -8.047 29.045 1.00 98.56 194 LYS A CA 1
ATOM 1518 C C . LYS A 1 194 ? -12.694 -6.816 28.671 1.00 98.56 194 LYS A C 1
ATOM 1520 O O . LYS A 1 194 ? -12.041 -6.237 29.543 1.00 98.56 194 LYS A O 1
ATOM 1525 N N . ALA A 1 195 ? -12.746 -6.402 27.410 1.00 98.81 195 ALA A N 1
ATOM 1526 C CA . ALA A 1 195 ? -12.012 -5.268 26.881 1.00 98.81 195 ALA A CA 1
ATOM 1527 C C . ALA A 1 195 ? -12.843 -4.423 25.906 1.00 98.81 195 ALA A C 1
ATOM 1529 O O . ALA A 1 195 ? -13.698 -4.938 25.186 1.00 98.81 195 ALA A O 1
ATOM 1530 N N . THR A 1 196 ? -12.513 -3.139 25.841 1.00 98.88 196 THR A N 1
ATOM 1531 C CA . THR A 1 196 ? -12.887 -2.236 24.753 1.00 98.88 196 THR A CA 1
ATOM 1532 C C . THR A 1 196 ? -11.671 -2.061 23.847 1.00 98.88 196 THR A C 1
ATOM 1534 O O . THR A 1 196 ? -10.590 -1.673 24.296 1.00 98.88 196 THR A O 1
ATOM 1537 N N . PHE A 1 197 ? -11.840 -2.389 22.569 1.00 98.88 197 PHE A N 1
ATOM 1538 C CA . PHE A 1 197 ? -10.817 -2.265 21.538 1.00 98.88 197 PHE A CA 1
ATOM 1539 C C . PHE A 1 197 ? -10.970 -0.935 20.808 1.00 98.88 197 PHE A C 1
ATOM 1541 O O . PHE A 1 197 ? -12.090 -0.536 20.504 1.00 98.88 197 PHE A O 1
ATOM 1548 N N . HIS A 1 198 ? -9.846 -0.299 20.495 1.00 98.88 198 HIS A N 1
ATOM 1549 C CA . HIS A 1 198 ? -9.724 0.939 19.731 1.00 98.88 198 HIS A CA 1
ATOM 1550 C C . HIS A 1 198 ? -8.770 0.687 18.569 1.00 98.88 198 HIS A C 1
ATOM 1552 O O . HIS A 1 198 ? -7.573 0.490 18.790 1.00 98.88 198 HIS A O 1
ATOM 1558 N N . VAL A 1 199 ? -9.303 0.641 17.350 1.00 98.94 199 VAL A N 1
ATOM 1559 C CA . VAL A 1 199 ? -8.554 0.221 16.166 1.00 98.94 199 VAL A CA 1
ATOM 1560 C C . VAL A 1 199 ? -8.457 1.355 15.152 1.00 98.94 199 VAL A C 1
ATOM 1562 O O . VAL A 1 199 ? -9.486 1.845 14.690 1.00 98.94 199 VAL A O 1
ATOM 1565 N N . VAL A 1 200 ? -7.229 1.726 14.784 1.00 98.94 200 VAL A N 1
ATOM 1566 C CA . VAL A 1 200 ? -6.925 2.625 13.658 1.00 98.94 200 VAL A CA 1
ATOM 1567 C C . VAL A 1 200 ? -6.302 1.788 12.530 1.00 98.94 200 VAL A C 1
ATOM 1569 O O . VAL A 1 200 ? -5.134 1.400 12.648 1.00 98.94 200 VAL A O 1
ATOM 1572 N N . PRO A 1 201 ? -7.055 1.446 11.464 1.00 98.88 201 PRO A N 1
ATOM 1573 C CA . PRO A 1 201 ? -6.586 0.516 10.427 1.00 98.88 201 PRO A CA 1
ATOM 1574 C C . PRO A 1 201 ? -5.428 1.067 9.591 1.00 98.88 201 PRO A C 1
ATOM 1576 O O . PRO A 1 201 ? -4.560 0.308 9.161 1.00 98.88 201 PRO A O 1
ATOM 1579 N N . ASN A 1 202 ? -5.407 2.386 9.388 1.00 98.88 202 ASN A N 1
ATOM 1580 C CA . ASN A 1 202 ? -4.387 3.071 8.612 1.00 98.88 202 ASN A CA 1
ATOM 1581 C C . ASN A 1 202 ? -3.960 4.362 9.310 1.00 98.88 202 ASN A C 1
ATOM 1583 O O . ASN A 1 202 ? -4.699 5.341 9.351 1.00 98.88 202 ASN A O 1
ATOM 1587 N N . MET A 1 203 ? -2.752 4.356 9.866 1.00 98.88 203 MET A N 1
ATOM 1588 C CA . MET A 1 203 ? -2.159 5.525 10.516 1.00 98.88 203 MET A CA 1
ATOM 1589 C C . MET A 1 203 ? -1.560 6.530 9.528 1.00 98.88 203 MET A C 1
ATOM 1591 O O . MET A 1 203 ? -1.235 7.644 9.932 1.00 98.88 203 MET A O 1
ATOM 1595 N N . ASN A 1 204 ? -1.372 6.153 8.260 1.00 98.88 204 ASN A N 1
ATOM 1596 C CA . ASN A 1 204 ? -0.754 7.014 7.258 1.00 98.88 204 ASN A CA 1
ATOM 1597 C C . ASN A 1 204 ? -1.470 6.943 5.890 1.00 98.88 204 ASN A C 1
ATOM 1599 O O . ASN A 1 204 ? -0.900 6.436 4.912 1.00 98.88 204 ASN A O 1
ATOM 1603 N N . PRO A 1 205 ? -2.714 7.460 5.795 1.00 98.81 205 PRO A N 1
ATOM 1604 C CA . PRO A 1 205 ? -3.456 7.528 4.534 1.00 98.81 205 PRO A CA 1
ATOM 1605 C C . PRO A 1 205 ? -2.718 8.282 3.423 1.00 98.81 205 PRO A C 1
ATOM 1607 O O . PRO A 1 205 ? -2.759 7.876 2.261 1.00 98.81 205 PRO A O 1
ATOM 1610 N N . ASP A 1 206 ? -2.016 9.368 3.760 1.00 98.81 206 ASP A N 1
ATOM 1611 C CA . ASP A 1 206 ? -1.335 10.215 2.772 1.00 98.81 206 ASP A CA 1
ATOM 1612 C C . ASP A 1 206 ? -0.197 9.473 2.097 1.00 98.81 206 ASP A C 1
ATOM 1614 O O . ASP A 1 206 ? -0.183 9.323 0.875 1.00 98.81 206 ASP A O 1
ATOM 1618 N N . GLY A 1 207 ? 0.726 8.938 2.896 1.00 98.81 207 GLY A N 1
ATOM 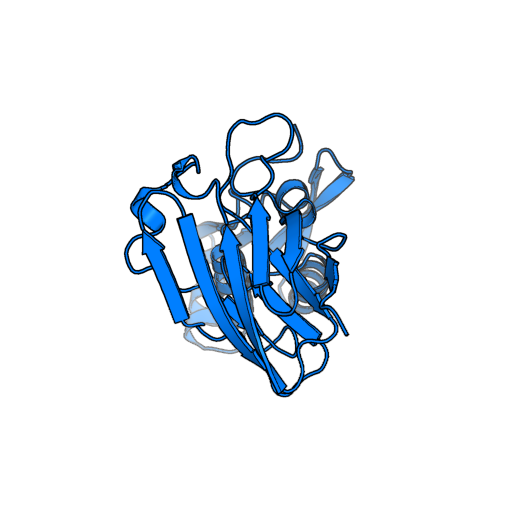1619 C CA . GLY A 1 207 ? 1.820 8.138 2.373 1.00 98.81 207 GLY A CA 1
ATOM 1620 C C . GLY A 1 207 ? 1.308 6.907 1.620 1.00 98.81 207 GLY A C 1
ATOM 1621 O O . GLY A 1 207 ? 1.873 6.539 0.589 1.00 98.81 207 GLY A O 1
ATOM 1622 N N . SER A 1 208 ? 0.206 6.298 2.085 1.00 98.81 208 SER A N 1
ATOM 1623 C CA . SER A 1 208 ? -0.402 5.127 1.437 1.00 98.81 208 SER A CA 1
ATOM 1624 C C . SER A 1 208 ? -0.855 5.473 0.023 1.00 98.81 208 SER A C 1
ATOM 1626 O O . SER A 1 208 ? -0.440 4.819 -0.934 1.00 98.81 208 SER A O 1
ATOM 1628 N N . ARG A 1 209 ? -1.632 6.554 -0.117 1.00 98.69 209 ARG A N 1
ATOM 1629 C CA . ARG A 1 209 ? -2.122 7.050 -1.405 1.00 98.69 209 ARG A CA 1
ATOM 1630 C C . ARG A 1 209 ? -0.988 7.488 -2.330 1.00 98.69 209 ARG A C 1
ATOM 1632 O O . ARG A 1 209 ? -1.073 7.265 -3.537 1.00 98.69 209 ARG A O 1
ATOM 1639 N N . ARG A 1 210 ? 0.061 8.102 -1.777 1.00 98.75 210 ARG A N 1
ATOM 1640 C CA . ARG A 1 210 ? 1.223 8.628 -2.515 1.00 98.75 210 ARG A CA 1
ATOM 1641 C C . ARG A 1 210 ? 2.208 7.554 -2.981 1.00 98.75 210 ARG A C 1
ATOM 1643 O O . ARG A 1 210 ? 3.115 7.875 -3.740 1.00 98.75 210 ARG A O 1
ATOM 1650 N N . GLY A 1 211 ? 2.051 6.303 -2.545 1.00 98.69 211 GLY A N 1
ATOM 1651 C CA . GLY A 1 211 ? 2.992 5.234 -2.881 1.00 98.69 211 GLY A CA 1
ATOM 1652 C C . GLY A 1 211 ? 4.335 5.390 -2.168 1.00 98.69 211 GLY A C 1
ATOM 1653 O O . GLY A 1 211 ? 5.377 5.077 -2.740 1.00 98.69 211 GLY A O 1
ATOM 1654 N N . HIS A 1 212 ? 4.317 5.898 -0.937 1.00 98.81 212 HIS A N 1
ATOM 1655 C CA . HIS A 1 212 ? 5.502 5.971 -0.092 1.00 98.81 212 HIS A CA 1
ATOM 1656 C C . HIS A 1 212 ? 5.804 4.618 0.563 1.00 98.81 212 HIS A C 1
ATOM 1658 O O . HIS A 1 212 ? 4.928 3.765 0.732 1.00 98.81 212 HIS A O 1
ATOM 1664 N N . LEU A 1 213 ? 7.042 4.443 1.013 1.00 98.69 213 LEU A N 1
ATOM 1665 C CA . LEU A 1 213 ? 7.426 3.357 1.901 1.00 98.69 213 LEU A CA 1
ATOM 1666 C C . LEU A 1 213 ? 7.150 3.701 3.364 1.00 98.69 213 LEU A C 1
ATOM 1668 O O . LEU A 1 213 ? 6.553 2.891 4.076 1.00 98.69 213 LEU A O 1
ATOM 1672 N N . ARG A 1 214 ? 7.649 4.849 3.831 1.00 98.56 214 ARG A N 1
ATOM 1673 C CA . ARG A 1 214 ? 7.940 5.071 5.252 1.00 98.56 214 ARG A CA 1
ATOM 1674 C C . ARG A 1 214 ? 7.372 6.369 5.813 1.00 98.56 214 ARG A C 1
ATOM 1676 O O . ARG A 1 214 ? 6.980 6.365 6.977 1.00 98.56 214 ARG A O 1
ATOM 1683 N N . THR A 1 215 ? 7.314 7.443 5.031 1.00 98.69 215 THR A N 1
ATOM 1684 C CA . THR A 1 215 ? 6.921 8.772 5.533 1.00 98.69 215 THR A CA 1
ATOM 1685 C C . THR A 1 215 ? 5.479 9.143 5.187 1.00 98.69 215 THR A C 1
ATOM 1687 O O . THR A 1 215 ? 4.839 8.533 4.331 1.00 98.69 215 THR A O 1
ATOM 1690 N N . ASN A 1 216 ? 4.925 10.126 5.900 1.00 98.19 216 ASN A N 1
ATOM 1691 C CA . ASN A 1 216 ? 3.639 10.747 5.565 1.00 98.19 216 ASN A CA 1
ATOM 1692 C C . ASN A 1 216 ? 3.825 11.763 4.415 1.00 98.19 216 ASN A C 1
ATOM 1694 O O . ASN A 1 216 ? 4.683 11.572 3.555 1.00 98.19 216 ASN A O 1
ATOM 1698 N N . ALA A 1 217 ? 2.998 12.807 4.346 1.00 97.81 217 ALA A N 1
ATOM 1699 C CA . ALA A 1 217 ? 3.045 13.778 3.257 1.00 97.81 217 ALA A CA 1
ATOM 1700 C C . ALA A 1 217 ? 4.152 14.847 3.359 1.00 97.81 217 ALA A C 1
ATOM 1702 O O . ALA A 1 217 ? 4.237 15.631 2.417 1.00 97.81 217 ALA A O 1
ATOM 1703 N N . ALA A 1 218 ? 4.933 14.945 4.449 1.00 93.81 218 ALA A N 1
ATOM 1704 C CA . ALA A 1 218 ? 5.907 16.030 4.649 1.00 93.81 218 ALA A CA 1
ATOM 1705 C C . ALA A 1 218 ? 7.183 15.612 5.391 1.00 93.81 218 ALA A C 1
ATOM 1707 O O . ALA A 1 218 ? 7.114 14.690 6.233 1.00 93.81 218 ALA A O 1
#

Foldseek 3Di:
DWKDKDQPFFLAFKAWDDTDRQETEIEGDAQPPDQATDKHKMKIAQQAPDWHKYKHQQLLVHPCVVCQVVDFKWKDQPLPDTDGFDWDDDPNMIITIDHDNHRMMMIISDSADGPVNVVVLLVVLCPFPQKDKDFPAADPVGHTFIKIKGADAPAEAEEEFCQFLSPRVRLVVLSVVSCQCRDPDPVSNVCRHHYMYIYGSHPANQCRRVSHGGDHND

Sequence (218 aa):
MTIHINAAFDSGNIRVLTVEGDRADLEIVTDHLSDFYQWFHFRVAGAKGRTLTLRILNAGGSAYPDGWPGYKARVSADRAAWRLADTNYAEGVLTITHAFDSDVAWFAYFAPYSMERHHDLVSRIALQPGVTHRELGATLDGQPIDLLSMGTGAKQVWIYARQHPGESMAEWWAEGALEYLTSGNVTATALREKATFHVVPNMNPDGSRRGHLRTNAA

Mean predicted aligned error: 2.53 Å

Radius of gyration: 19.48 Å; Cα contacts (8 Å, |Δi|>4): 531; chains: 1; bounding box: 48×34×62 Å

Nearest PDB structures (foldseek):
  4b6z-assembly4_D  TM=9.750E-01  e=3.376E-31  Burkholderia cenocepacia
  3k2k-assembly1_A  TM=9.760E-01  e=5.981E-31  Burkholderia mallei ATCC 23344
  3l2n-assembly1_A  TM=9.774E-01  e=1.129E-30  Shewanella denitrificans OS217
  4b6z-assembly1_A  TM=9.771E-01  e=9.944E-31  Burkholderia cenocepacia
  4b6z-assembly3_C  TM=9.758E-01  e=4.570E-30  Burkholderia cenocepacia

Solvent-accessible surface area (backbone atoms only — not comparable to full-atom values): 11216 Å² total; per-residue (Å²): 136,64,57,48,79,50,27,97,51,78,30,21,19,58,41,83,76,48,76,60,58,57,32,34,39,29,32,68,49,57,24,62,91,47,88,46,24,74,29,33,19,36,37,36,37,65,32,44,83,36,68,35,40,40,33,28,60,51,44,52,74,31,71,56,41,84,62,40,71,91,40,53,42,24,31,23,74,76,85,72,66,66,42,75,36,53,42,50,60,56,97,36,28,37,37,38,42,50,70,38,90,36,51,43,37,35,42,24,57,54,69,80,70,50,68,68,57,48,53,52,48,53,54,60,50,46,70,38,90,71,38,45,70,43,74,80,48,64,48,92,83,63,46,73,34,54,35,44,31,37,46,78,15,86,44,80,44,82,45,76,20,24,61,34,21,47,45,28,65,39,30,59,48,39,51,54,50,52,55,47,59,70,38,91,44,69,67,31,46,57,45,24,59,52,21,24,39,40,38,27,47,51,66,20,61,50,6,30,45,63,16,15,28,59,50,48,77,103

pLDDT: mean 98.14, std 2.67, range [62.25, 98.94]